Protein AF-A0AAD1QZC5-F1 (afdb_monomer)

Mean predicted aligned error: 18.69 Å

Solvent-accessible surface area (backbone atoms only — not comparable to full-atom values): 14040 Å² total; per-residue (Å²): 132,62,66,66,61,52,52,52,52,51,53,51,53,50,48,55,52,47,52,53,51,50,52,52,49,52,50,51,50,52,53,51,52,52,54,51,50,51,53,52,54,50,50,52,49,52,54,53,49,50,52,52,50,54,51,51,53,49,51,49,52,52,49,52,50,51,51,54,51,52,56,49,49,52,51,50,52,48,50,55,50,49,53,58,54,43,73,68,49,84,49,68,68,58,29,55,50,47,52,55,52,49,51,52,49,49,53,57,52,57,71,69,63,74,80,80,62,72,74,78,78,53,72,88,62,82,79,72,77,81,64,61,66,59,55,52,50,55,56,56,68,72,50,84,60,72,67,63,62,50,52,64,56,59,67,74,68,74,76,81,91,75,87,74,77,94,68,91,79,77,94,74,85,84,76,84,84,75,86,88,78,87,80,84,87,84,79,88,80,90,81,89,83,88,84,88,84,83,87,85,89,81,88,77,98,78,77,93,80,78,87,78,80,88,84,83,131

Sequence (217 aa):
KCKFENDLIEINLVNDNFQGSKEDKIHEIRNGFLKLHEILTLQEKDILNSIQSIESKKDFQRTQFLSSSKQRLLTLEGIVQYSKEALQEENPIIFLQSVNDLVKEIDNEV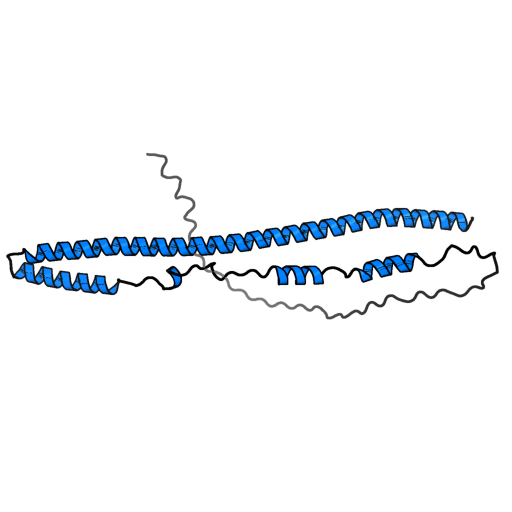ARLYQPVSSLKYDPIKNLQINFEQIASGLRALFPQPNVLMKLKDDLKRQPYIAEDEEKVEKTSFIPLLASKSSINLTSNDNNINNKNEFVKTADENDQMRERAHLQC

Radius of gyration: 42.35 Å; Cα contacts (8 Å, |Δi|>4): 21; chains: 1; bounding box: 75×58×127 Å

Nearest PDB structures (foldseek):
  4ilo-assembly1_A  TM=6.020E-01  e=3.739E+00  Chlamydia trachomatis L2/434/Bu

Foldseek 3Di:
DDPVVVVVVVVVVVVVVVVVVVVVVVVVVVVVVVVVVVVVVVVVVVVVVVLVVVVVVLVVLVVVVVVVVVVLVVLVVVLVVLVVVLVVDPDPVSSVVSVVVSVVSVVVSVVPDDDRDPVSVDDPCPPDDDDVVVVVVVVVVPDDDVVVVVVVVVVVPDDDDDPDDDDDDDDDDDDDDDDDDDDDDDDDDDDDDDDDDDDDDDDDPPDPPPPPPPPDD

pLDDT: mean 72.74, std 23.08, range [28.23, 95.44]

Organism: Pelobates cultripes (NCBI:txid61616)

Structure (mmCIF, N/CA/C/O backbone):
data_AF-A0AAD1QZC5-F1
#
_entry.id   AF-A0AAD1QZC5-F1
#
loop_
_atom_site.group_PDB
_atom_site.id
_atom_site.type_symbol
_atom_site.label_atom_id
_atom_site.label_alt_id
_atom_site.label_comp_id
_atom_site.label_asym_id
_atom_site.label_entity_id
_atom_site.label_seq_id
_atom_site.pdbx_PDB_ins_code
_atom_site.Cartn_x
_atom_site.Cartn_y
_atom_site.Cartn_z
_atom_site.occupancy
_atom_site.B_iso_or_equiv
_atom_site.auth_seq_id
_atom_site.auth_comp_id
_atom_site.auth_asym_id
_atom_site.auth_atom_id
_atom_site.pdbx_PDB_model_num
ATOM 1 N N . LYS A 1 1 ? 37.096 15.318 -69.391 1.00 53.22 1 LYS A N 1
ATOM 2 C CA . LYS A 1 1 ? 37.033 15.264 -67.910 1.00 53.22 1 LYS A CA 1
ATOM 3 C C . LYS A 1 1 ? 36.943 13.791 -67.541 1.00 53.22 1 LYS A C 1
ATOM 5 O O . LYS A 1 1 ? 36.064 13.135 -68.088 1.00 53.22 1 LYS A O 1
ATOM 10 N N . CYS A 1 2 ? 37.908 13.260 -66.789 1.00 65.00 2 CYS A N 1
ATOM 11 C CA . CYS A 1 2 ? 38.054 11.818 -66.576 1.00 65.00 2 CYS A CA 1
ATOM 12 C C . CYS A 1 2 ? 36.882 11.268 -65.757 1.00 65.00 2 CYS A C 1
ATOM 14 O O . CYS A 1 2 ? 36.628 11.746 -64.657 1.00 65.00 2 CYS A O 1
ATOM 16 N N . LYS A 1 3 ? 36.194 10.248 -66.282 1.00 76.69 3 LYS A N 1
ATOM 17 C CA . LYS A 1 3 ? 35.133 9.504 -65.581 1.00 76.69 3 LYS A CA 1
ATOM 18 C C . LYS A 1 3 ? 35.611 9.022 -64.201 1.00 76.69 3 LYS A C 1
ATOM 20 O O . LYS A 1 3 ? 34.931 9.239 -63.214 1.00 76.69 3 LYS A O 1
ATOM 25 N N . PHE A 1 4 ? 36.864 8.572 -64.133 1.00 79.50 4 PHE A N 1
ATOM 26 C CA . PHE A 1 4 ? 37.551 8.185 -62.901 1.00 79.50 4 PHE A CA 1
ATOM 27 C C . PHE A 1 4 ? 37.640 9.293 -61.835 1.00 79.50 4 PHE A C 1
ATOM 29 O O . PHE A 1 4 ? 37.458 9.024 -60.653 1.00 79.50 4 PHE A O 1
ATOM 36 N N . GLU A 1 5 ? 37.912 10.543 -62.227 1.00 80.94 5 GLU A N 1
ATOM 37 C CA . GLU A 1 5 ? 37.976 11.659 -61.270 1.00 80.94 5 GLU A CA 1
ATOM 38 C C . GLU A 1 5 ? 36.590 11.976 -60.700 1.00 80.94 5 GLU A C 1
ATOM 40 O O . GLU A 1 5 ? 36.469 12.280 -59.517 1.00 80.94 5 GLU A O 1
ATOM 45 N N . ASN A 1 6 ? 35.543 11.868 -61.524 1.00 84.38 6 ASN A N 1
ATOM 46 C CA . ASN A 1 6 ? 34.166 12.033 -61.067 1.00 84.38 6 ASN A CA 1
ATOM 47 C C . ASN A 1 6 ? 33.747 10.890 -60.128 1.00 84.38 6 ASN A C 1
ATOM 49 O O . ASN A 1 6 ? 33.206 11.175 -59.064 1.00 84.38 6 ASN A O 1
ATOM 53 N N . ASP A 1 7 ? 34.058 9.637 -60.475 1.00 84.75 7 ASP A N 1
ATOM 54 C CA . ASP A 1 7 ? 33.750 8.461 -59.649 1.00 84.75 7 ASP A CA 1
ATOM 55 C C . ASP A 1 7 ? 34.467 8.541 -58.285 1.00 84.75 7 ASP A C 1
ATOM 57 O O . ASP A 1 7 ? 33.894 8.226 -57.243 1.00 84.75 7 ASP A O 1
ATOM 61 N N . LEU A 1 8 ? 35.710 9.039 -58.259 1.00 86.75 8 LEU A N 1
ATOM 62 C CA . LEU A 1 8 ? 36.470 9.247 -57.025 1.00 86.75 8 LEU A CA 1
ATOM 63 C C . LEU A 1 8 ? 35.852 10.336 -56.133 1.00 86.75 8 LEU A C 1
ATOM 65 O O . LEU A 1 8 ? 35.815 10.192 -54.910 1.00 86.75 8 LEU A O 1
ATOM 69 N N . ILE A 1 9 ? 35.368 11.430 -56.726 1.00 86.62 9 ILE A N 1
ATOM 70 C CA . ILE A 1 9 ? 34.664 12.491 -55.992 1.00 86.62 9 ILE A CA 1
ATOM 71 C C . ILE A 1 9 ? 33.333 11.961 -55.438 1.00 86.62 9 ILE A C 1
ATOM 73 O O . ILE A 1 9 ? 33.007 12.231 -54.283 1.00 86.62 9 ILE A O 1
ATOM 77 N N . GLU A 1 10 ? 32.593 11.178 -56.224 1.00 85.00 10 GLU A N 1
ATOM 78 C CA . GLU A 1 10 ? 31.319 10.582 -55.815 1.00 85.00 10 GLU A CA 1
ATOM 79 C C . GLU A 1 10 ? 31.496 9.593 -54.653 1.00 85.00 10 GLU A C 1
ATOM 81 O O . GLU A 1 10 ? 30.786 9.690 -53.653 1.00 85.00 10 GLU A O 1
ATOM 86 N N . ILE A 1 11 ? 32.497 8.709 -54.716 1.00 85.25 11 ILE A N 1
ATOM 87 C CA . ILE A 1 11 ? 32.796 7.753 -53.638 1.00 85.25 11 ILE A CA 1
ATOM 88 C C . ILE A 1 11 ? 33.216 8.470 -52.349 1.00 85.25 11 ILE A C 1
ATOM 90 O O . ILE A 1 11 ? 32.783 8.075 -51.265 1.00 85.25 11 ILE A O 1
ATOM 94 N N . ASN A 1 12 ? 34.025 9.530 -52.438 1.00 81.94 12 ASN A N 1
ATOM 95 C CA . ASN A 1 12 ? 34.419 10.304 -51.256 1.00 81.94 12 ASN A CA 1
ATOM 96 C C . ASN A 1 12 ? 33.218 11.011 -50.614 1.00 81.94 12 ASN A C 1
ATOM 98 O O . ASN A 1 12 ? 33.041 10.927 -49.402 1.00 81.94 12 ASN A O 1
ATOM 102 N N . LEU A 1 13 ? 32.338 11.614 -51.420 1.00 83.12 13 LEU A N 1
ATOM 103 C CA . LEU A 1 13 ? 31.108 12.233 -50.923 1.00 83.12 13 LEU A CA 1
ATOM 104 C C . LEU A 1 13 ? 30.180 11.203 -50.255 1.00 83.12 13 LEU A C 1
ATOM 106 O O . LEU A 1 13 ? 29.583 11.481 -49.215 1.00 83.12 13 LEU A O 1
ATOM 110 N N . VAL A 1 14 ? 30.056 10.005 -50.832 1.00 81.88 14 VAL A N 1
ATOM 111 C CA . VAL A 1 14 ? 29.281 8.903 -50.240 1.00 81.88 14 VAL A CA 1
ATOM 112 C C . VAL A 1 14 ? 29.903 8.434 -48.924 1.00 81.88 14 VAL A C 1
ATOM 114 O O . VAL A 1 14 ? 29.162 8.197 -47.974 1.00 81.88 14 VAL A O 1
ATOM 117 N N . ASN A 1 15 ? 31.231 8.343 -48.829 1.00 83.44 15 ASN A N 1
ATOM 118 C CA . ASN A 1 15 ? 31.928 7.972 -47.595 1.00 83.44 15 ASN A CA 1
ATOM 119 C C . ASN A 1 15 ? 31.718 8.990 -46.472 1.00 83.44 15 ASN A C 1
ATOM 121 O O . ASN A 1 15 ? 31.403 8.594 -45.349 1.00 83.44 15 ASN A O 1
ATOM 125 N N . ASP A 1 16 ? 31.846 10.281 -46.771 1.00 80.25 16 ASP A N 1
ATOM 126 C CA . ASP A 1 16 ? 31.646 11.343 -45.783 1.00 80.25 16 ASP A CA 1
ATOM 127 C C . ASP A 1 16 ? 30.193 11.350 -45.281 1.00 80.25 16 ASP A C 1
ATOM 129 O O . ASP A 1 16 ? 29.936 11.367 -44.073 1.00 80.25 16 ASP A O 1
ATOM 133 N N . ASN A 1 17 ? 29.227 11.219 -46.197 1.00 78.12 17 ASN A N 1
ATOM 134 C CA . ASN A 1 17 ? 27.810 11.095 -45.851 1.00 78.12 17 ASN A CA 1
ATOM 135 C C . ASN A 1 17 ? 27.503 9.809 -45.067 1.00 78.12 17 ASN A C 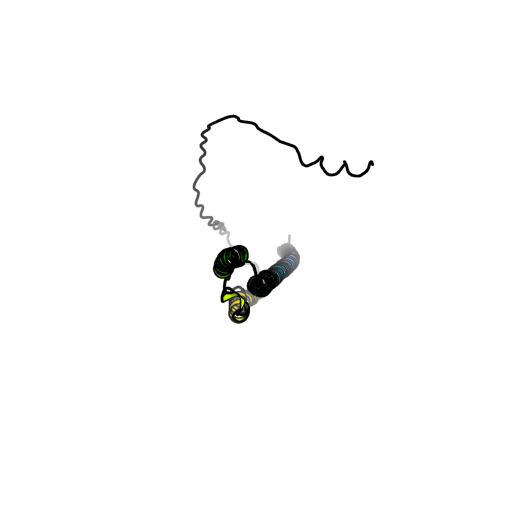1
ATOM 137 O O . ASN A 1 17 ? 26.683 9.823 -44.149 1.00 78.12 17 ASN A O 1
ATOM 141 N N . PHE A 1 18 ? 28.148 8.690 -45.404 1.00 80.62 18 PHE A N 1
ATOM 142 C CA . PHE A 1 18 ? 27.995 7.423 -44.693 1.00 80.62 18 PHE A CA 1
ATOM 143 C C . PHE A 1 18 ? 28.534 7.514 -43.265 1.00 80.62 18 PHE A C 1
ATOM 145 O O . PHE A 1 18 ? 27.890 7.025 -42.336 1.00 80.62 18 PHE A O 1
ATOM 152 N N . GLN A 1 19 ? 29.683 8.163 -43.072 1.00 78.44 19 GLN A N 1
ATOM 153 C CA . GLN A 1 19 ? 30.274 8.357 -41.754 1.00 78.44 19 GLN A CA 1
ATOM 154 C C . GLN A 1 19 ? 29.384 9.243 -40.868 1.00 78.44 19 GLN A C 1
ATOM 156 O O . GLN A 1 19 ? 29.082 8.844 -39.742 1.00 78.44 19 GLN A O 1
ATOM 161 N N . GLY A 1 20 ? 28.875 10.363 -41.397 1.00 78.31 20 GLY A N 1
ATOM 162 C CA . GLY A 1 20 ? 27.903 11.205 -40.688 1.00 78.31 20 GLY A CA 1
ATOM 163 C C . GLY A 1 20 ? 26.602 10.458 -40.368 1.00 78.31 20 GLY A C 1
ATOM 164 O O . GLY A 1 20 ? 26.163 10.414 -39.222 1.00 78.31 20 GLY A O 1
ATOM 165 N N . SER A 1 21 ? 26.035 9.748 -41.349 1.00 82.06 21 SER A N 1
ATOM 166 C CA . SER A 1 21 ? 24.810 8.959 -41.160 1.00 82.06 21 SER A CA 1
ATOM 167 C C . SER A 1 21 ? 24.976 7.829 -40.135 1.00 82.06 21 SER A C 1
ATOM 169 O O . SER A 1 21 ? 24.060 7.537 -39.364 1.00 82.06 21 SER A O 1
ATOM 171 N N . LYS A 1 22 ? 26.150 7.191 -40.083 1.00 86.25 22 LYS A N 1
ATOM 172 C CA . LYS A 1 22 ? 26.480 6.171 -39.083 1.00 86.25 22 LYS A CA 1
ATOM 173 C C . LYS A 1 22 ? 26.502 6.761 -37.677 1.00 86.25 22 LYS A C 1
ATOM 175 O O . LYS A 1 22 ? 25.961 6.145 -36.758 1.00 86.25 22 LYS A O 1
ATOM 180 N N . GLU A 1 23 ? 27.138 7.913 -37.501 1.00 84.44 23 GLU A N 1
ATOM 181 C CA . GLU A 1 23 ? 27.198 8.608 -36.213 1.00 84.44 23 GLU A CA 1
ATOM 182 C C . GLU A 1 23 ? 25.796 9.024 -35.752 1.00 84.44 23 GLU A C 1
ATOM 184 O O . GLU A 1 23 ? 25.418 8.716 -34.618 1.00 84.44 23 GLU A O 1
ATOM 189 N N . ASP A 1 24 ? 24.977 9.566 -36.656 1.00 87.56 24 ASP A N 1
ATOM 190 C CA . ASP A 1 24 ? 23.574 9.899 -36.393 1.00 87.56 24 ASP A CA 1
ATOM 191 C C . ASP A 1 24 ? 22.759 8.670 -35.970 1.00 87.56 24 ASP A C 1
ATOM 193 O O . ASP A 1 24 ? 22.024 8.714 -34.981 1.00 87.56 24 ASP A O 1
ATOM 197 N N . LYS A 1 25 ? 22.921 7.533 -36.659 1.00 85.88 25 LYS A N 1
ATOM 198 C CA . LYS A 1 25 ? 22.224 6.283 -36.315 1.00 85.88 25 LYS A CA 1
ATOM 199 C C . LYS A 1 25 ? 22.674 5.712 -34.975 1.00 85.88 25 LYS A C 1
ATOM 201 O O . LYS A 1 25 ? 21.843 5.221 -34.211 1.00 85.88 25 LYS A O 1
ATOM 206 N N . ILE A 1 26 ? 23.965 5.791 -34.649 1.00 87.19 26 ILE A N 1
ATOM 207 C CA . ILE A 1 26 ? 24.477 5.390 -33.330 1.00 87.19 26 ILE A CA 1
ATOM 208 C C . ILE A 1 26 ? 23.883 6.286 -32.238 1.00 87.19 26 ILE A C 1
ATOM 210 O O . ILE A 1 26 ? 23.470 5.778 -31.192 1.00 87.19 26 ILE A O 1
ATOM 214 N N . HIS A 1 27 ? 23.812 7.598 -32.470 1.00 91.50 27 HIS A N 1
ATOM 215 C CA . HIS A 1 27 ? 23.187 8.535 -31.542 1.00 91.50 27 HIS A CA 1
ATOM 216 C C . HIS A 1 27 ? 21.686 8.277 -31.376 1.00 91.50 27 HIS A C 1
ATOM 218 O O . HIS A 1 27 ? 21.207 8.236 -30.244 1.00 91.50 27 HIS A O 1
ATOM 224 N N . GLU A 1 28 ? 20.956 8.025 -32.462 1.00 90.38 28 GLU A N 1
ATOM 225 C CA . GLU A 1 28 ? 19.532 7.676 -32.442 1.00 90.38 28 GLU A CA 1
ATOM 226 C C . GLU A 1 28 ? 19.275 6.410 -31.610 1.00 90.38 28 GLU A C 1
ATOM 228 O O . GLU A 1 28 ? 18.426 6.417 -30.717 1.00 90.38 28 GLU A O 1
ATOM 233 N N . ILE A 1 29 ? 20.062 5.351 -31.831 1.00 88.56 29 ILE A N 1
ATOM 234 C CA . ILE A 1 29 ? 19.953 4.092 -31.081 1.00 88.56 29 ILE A CA 1
ATOM 235 C C . ILE A 1 29 ? 20.248 4.319 -29.596 1.00 88.56 29 ILE A C 1
ATOM 237 O O . ILE A 1 29 ? 19.464 3.902 -28.743 1.00 88.56 29 ILE A O 1
ATOM 241 N N . ARG A 1 30 ? 21.352 5.005 -29.265 1.00 92.06 30 ARG A N 1
ATOM 242 C CA . ARG A 1 30 ? 21.713 5.313 -27.870 1.00 92.06 30 ARG A CA 1
ATOM 243 C C . ARG A 1 30 ? 20.614 6.112 -27.171 1.00 92.06 30 ARG A C 1
ATOM 245 O O . ARG A 1 30 ? 20.221 5.756 -26.064 1.00 92.06 30 ARG A O 1
ATOM 252 N N . ASN A 1 31 ? 20.078 7.134 -27.833 1.00 93.12 31 ASN A N 1
ATOM 253 C CA . ASN A 1 31 ? 18.986 7.946 -27.302 1.00 93.12 31 ASN A CA 1
ATOM 254 C C . ASN A 1 31 ? 17.696 7.132 -27.121 1.00 93.12 31 ASN A C 1
ATOM 256 O O . ASN A 1 31 ? 16.990 7.320 -26.132 1.00 93.12 31 ASN A O 1
ATOM 260 N N . GLY A 1 32 ? 17.400 6.203 -28.033 1.00 91.00 32 GLY A N 1
ATOM 261 C CA . GLY A 1 32 ? 16.281 5.270 -27.896 1.00 91.00 32 GLY A CA 1
ATOM 262 C C . GLY A 1 32 ? 16.399 4.394 -26.646 1.00 91.00 32 GLY A C 1
ATOM 263 O O . GLY A 1 32 ? 15.449 4.301 -25.869 1.00 91.00 32 GLY A O 1
ATOM 264 N N . PHE A 1 33 ? 17.579 3.815 -26.399 1.00 91.56 33 PHE A N 1
ATOM 265 C CA . PHE A 1 33 ? 17.835 3.020 -25.191 1.00 91.56 33 PHE A CA 1
ATOM 266 C C . PHE A 1 33 ? 17.778 3.848 -23.904 1.00 91.56 33 PHE A C 1
ATOM 268 O O . PHE A 1 33 ? 17.264 3.356 -22.901 1.00 91.56 33 PHE A O 1
ATOM 275 N N . LEU A 1 34 ? 18.249 5.098 -23.924 1.00 94.06 34 LEU A N 1
ATOM 276 C CA . LEU A 1 34 ? 18.141 5.999 -22.771 1.00 94.06 34 LEU A CA 1
ATOM 277 C C . LEU A 1 34 ? 16.677 6.271 -22.399 1.00 94.06 34 LEU A C 1
ATOM 279 O O . LEU A 1 34 ? 16.311 6.123 -21.237 1.00 94.06 34 LEU A O 1
ATOM 283 N N . LYS A 1 35 ? 15.823 6.581 -23.382 1.00 93.81 35 LYS A N 1
ATOM 284 C CA . LYS A 1 35 ? 14.379 6.772 -23.152 1.00 93.81 35 LYS A CA 1
ATOM 285 C C . LYS A 1 35 ? 13.703 5.503 -22.639 1.00 93.81 35 LYS A C 1
ATOM 287 O O . LYS A 1 35 ? 12.864 5.563 -21.749 1.00 93.81 35 LYS A O 1
ATOM 292 N N . LEU A 1 36 ? 14.067 4.344 -23.188 1.00 92.19 36 LEU A N 1
ATOM 293 C CA . LEU A 1 36 ? 13.538 3.065 -22.718 1.00 92.19 36 LEU A CA 1
ATOM 294 C C . LEU A 1 36 ? 13.925 2.802 -21.257 1.00 92.19 36 LEU A C 1
ATOM 296 O O . LEU A 1 36 ? 13.091 2.359 -20.472 1.00 92.19 36 LEU A O 1
ATOM 300 N N . HIS A 1 37 ? 15.173 3.093 -20.889 1.00 93.44 37 HIS A N 1
ATOM 301 C CA . HIS A 1 37 ? 15.630 2.974 -19.511 1.00 93.44 37 HIS A CA 1
ATO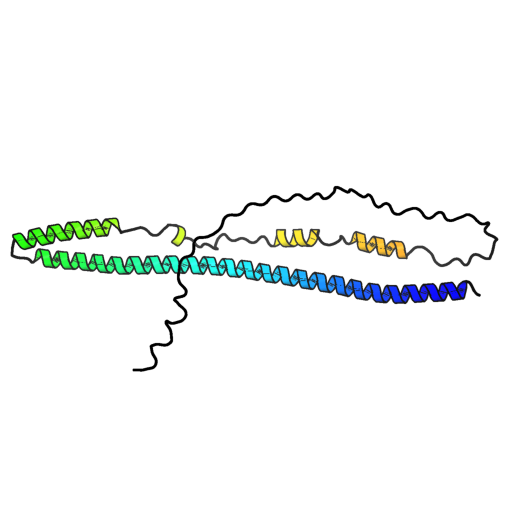M 302 C C . HIS A 1 37 ? 14.850 3.905 -18.575 1.00 93.44 37 HIS A C 1
ATOM 304 O O . HIS A 1 37 ? 14.394 3.462 -17.528 1.00 93.44 37 HIS A O 1
ATOM 310 N N . GLU A 1 38 ? 14.617 5.155 -18.980 1.00 94.88 38 GLU A N 1
ATOM 311 C CA . GLU A 1 38 ? 13.798 6.105 -18.221 1.00 94.88 38 GLU A CA 1
ATOM 312 C C . GLU A 1 38 ? 12.373 5.582 -17.984 1.00 94.88 38 GLU A C 1
ATOM 314 O O . GLU A 1 38 ? 11.890 5.610 -16.854 1.00 94.88 38 GLU A O 1
ATOM 319 N N . ILE A 1 39 ? 11.723 5.028 -19.013 1.00 93.12 39 ILE A N 1
ATOM 320 C CA . ILE A 1 39 ? 10.382 4.434 -18.891 1.00 93.12 39 ILE A CA 1
ATOM 321 C C . ILE A 1 39 ? 10.373 3.269 -17.894 1.00 93.12 39 ILE A C 1
ATOM 323 O O . ILE A 1 39 ? 9.454 3.166 -17.080 1.00 93.12 39 ILE A O 1
ATOM 327 N N . LEU A 1 40 ? 11.380 2.391 -17.941 1.00 92.56 40 LEU A N 1
ATOM 328 C CA . LEU A 1 40 ? 11.483 1.262 -17.012 1.00 92.56 40 LEU A CA 1
ATOM 329 C C . LEU A 1 40 ? 11.677 1.738 -15.568 1.00 92.56 40 LEU A C 1
ATOM 331 O O . LEU A 1 40 ? 10.996 1.243 -14.675 1.00 92.56 40 LEU A O 1
ATOM 335 N N . THR A 1 41 ? 12.538 2.733 -15.353 1.00 94.25 41 THR A N 1
ATOM 336 C CA . THR A 1 41 ? 12.769 3.338 -14.034 1.00 94.25 41 THR A CA 1
ATOM 337 C C . THR A 1 41 ? 11.516 4.036 -13.500 1.00 94.25 41 THR A C 1
ATOM 339 O O . THR A 1 41 ? 11.209 3.948 -12.312 1.00 94.25 41 THR A O 1
ATOM 342 N N . LEU A 1 42 ? 10.754 4.712 -14.365 1.00 94.81 42 LEU A N 1
ATOM 343 C CA . LEU A 1 42 ? 9.467 5.299 -13.989 1.00 94.81 42 LEU A CA 1
ATOM 344 C C . LEU A 1 42 ? 8.465 4.220 -13.576 1.00 94.81 42 LEU A C 1
ATOM 346 O O . LEU A 1 42 ? 7.821 4.368 -12.542 1.00 94.81 42 LEU A O 1
ATOM 350 N N . GLN A 1 43 ? 8.382 3.112 -14.316 1.00 92.69 43 GLN A N 1
ATOM 351 C CA . GLN A 1 43 ? 7.482 2.024 -13.935 1.00 92.69 43 GLN A CA 1
ATOM 352 C C . GLN A 1 43 ? 7.882 1.326 -12.641 1.00 92.69 43 GLN A C 1
ATOM 354 O O . GLN A 1 43 ? 7.020 1.003 -11.827 1.00 92.69 43 GLN A O 1
ATOM 359 N N . GLU A 1 44 ? 9.177 1.128 -12.408 1.00 92.25 44 GLU A N 1
ATOM 360 C CA . GLU A 1 44 ? 9.669 0.651 -11.116 1.00 92.25 44 GLU A CA 1
ATOM 361 C C . GLU A 1 44 ? 9.204 1.576 -9.984 1.00 92.25 44 GLU A C 1
ATOM 363 O O . GLU A 1 44 ? 8.622 1.119 -8.996 1.00 92.25 44 GLU A O 1
ATOM 368 N N . LYS A 1 45 ? 9.388 2.888 -10.158 1.00 95.31 45 LYS A N 1
ATOM 369 C CA . LYS A 1 45 ? 8.956 3.892 -9.185 1.00 95.31 45 LYS A CA 1
ATOM 370 C C . LYS A 1 45 ? 7.443 3.856 -8.948 1.00 95.31 45 LYS A C 1
ATOM 372 O O . LYS A 1 45 ? 7.017 3.929 -7.798 1.00 95.31 45 LYS A O 1
ATOM 377 N N . ASP A 1 46 ? 6.633 3.723 -9.991 1.00 92.94 46 ASP A N 1
ATOM 378 C CA . ASP A 1 46 ? 5.171 3.676 -9.876 1.00 92.94 46 ASP A CA 1
ATOM 379 C C . ASP A 1 46 ? 4.684 2.423 -9.139 1.00 92.94 46 ASP A C 1
ATOM 381 O O . ASP A 1 46 ? 3.784 2.503 -8.294 1.00 92.94 46 ASP A O 1
ATOM 385 N N . ILE A 1 47 ? 5.312 1.272 -9.395 1.00 91.19 47 ILE A N 1
ATOM 386 C CA . ILE A 1 47 ? 5.034 0.025 -8.676 1.00 91.19 47 ILE A CA 1
ATOM 387 C C . ILE A 1 47 ? 5.378 0.185 -7.191 1.00 91.19 47 ILE A C 1
ATOM 389 O O . ILE A 1 47 ? 4.541 -0.115 -6.337 1.00 91.19 47 ILE A O 1
ATOM 393 N N . LEU A 1 48 ? 6.565 0.707 -6.868 1.00 92.62 48 LEU A N 1
ATOM 394 C CA . LEU A 1 48 ? 6.988 0.943 -5.483 1.00 92.62 48 LEU A CA 1
ATOM 395 C C . LEU A 1 48 ? 6.067 1.936 -4.760 1.00 92.62 48 LEU A C 1
ATOM 397 O O . LEU A 1 48 ? 5.638 1.676 -3.636 1.00 92.62 48 LEU A O 1
ATOM 401 N N . ASN A 1 49 ? 5.691 3.034 -5.419 1.00 92.88 49 ASN A N 1
ATOM 402 C CA . ASN A 1 49 ? 4.753 4.013 -4.869 1.00 92.88 49 ASN A CA 1
ATOM 403 C C . ASN A 1 49 ? 3.374 3.398 -4.607 1.00 92.88 49 ASN A C 1
ATOM 405 O O . ASN A 1 49 ? 2.741 3.692 -3.592 1.00 92.88 49 ASN A O 1
ATOM 409 N N . SER A 1 50 ? 2.900 2.537 -5.508 1.00 90.25 50 SER A N 1
ATOM 410 C CA . SER A 1 50 ? 1.619 1.845 -5.351 1.00 90.25 50 SER A CA 1
ATOM 411 C C . SER A 1 50 ? 1.643 0.905 -4.146 1.00 90.25 50 SER A C 1
ATOM 413 O O . SER A 1 50 ? 0.706 0.912 -3.348 1.00 90.25 50 SER A O 1
ATOM 415 N N . ILE A 1 51 ? 2.735 0.154 -3.969 1.00 90.50 51 ILE A N 1
ATOM 416 C CA . ILE A 1 51 ? 2.964 -0.698 -2.794 1.00 90.50 51 ILE A CA 1
ATOM 417 C C . ILE A 1 51 ? 2.919 0.148 -1.516 1.00 90.50 51 ILE A C 1
ATOM 419 O O . ILE A 1 51 ? 2.110 -0.121 -0.628 1.00 90.50 51 ILE A O 1
ATOM 423 N N . GLN A 1 52 ? 3.699 1.229 -1.462 1.00 90.06 52 GLN A N 1
ATOM 424 C CA . GLN A 1 52 ? 3.753 2.115 -0.300 1.00 90.06 52 GLN A CA 1
ATOM 425 C C . GLN A 1 52 ? 2.391 2.761 0.011 1.00 90.06 52 GLN A C 1
ATOM 427 O O . GLN A 1 52 ? 2.006 2.899 1.176 1.00 90.06 52 GLN A O 1
ATOM 432 N N . SER A 1 53 ? 1.632 3.151 -1.015 1.00 91.94 53 SER A N 1
ATOM 433 C CA . SER A 1 53 ? 0.287 3.716 -0.858 1.00 91.94 53 SER A CA 1
ATOM 434 C C . SER A 1 53 ? -0.685 2.707 -0.242 1.00 91.94 53 SER A C 1
ATOM 436 O O . SER A 1 53 ? -1.451 3.049 0.665 1.00 91.94 53 SER A O 1
ATOM 438 N N . ILE A 1 54 ? -0.627 1.447 -0.686 1.00 89.94 54 ILE A N 1
ATOM 439 C CA . ILE A 1 54 ? -1.445 0.356 -0.147 1.00 89.94 54 ILE A CA 1
ATOM 440 C C . ILE A 1 54 ? -1.108 0.100 1.327 1.00 89.94 54 ILE A C 1
ATOM 442 O O . ILE A 1 54 ? -2.029 -0.013 2.143 1.00 89.94 54 ILE A O 1
ATOM 446 N N . GLU A 1 55 ? 0.177 0.054 1.687 1.00 88.69 55 GLU A N 1
ATOM 447 C CA . GLU A 1 55 ? 0.620 -0.095 3.082 1.00 88.69 55 GLU A CA 1
ATOM 448 C C . GLU A 1 55 ? 0.131 1.066 3.944 1.00 88.69 55 GLU A C 1
ATOM 450 O O . GLU A 1 55 ? -0.543 0.850 4.951 1.00 88.69 55 GLU A O 1
ATOM 455 N N . SER A 1 56 ? 0.361 2.298 3.488 1.00 90.50 56 SER A N 1
ATOM 456 C CA . SER A 1 56 ? -0.029 3.516 4.205 1.00 90.50 56 SER A CA 1
ATOM 457 C C . SER A 1 56 ? -1.536 3.567 4.457 1.00 90.50 56 SER A C 1
ATOM 459 O O . SER A 1 56 ? -1.990 3.874 5.561 1.00 90.50 56 SER A O 1
ATOM 461 N N . LYS A 1 57 ? -2.343 3.210 3.450 1.00 90.56 57 LYS A N 1
ATOM 462 C CA . LYS A 1 57 ? -3.802 3.141 3.581 1.00 90.56 57 LYS A CA 1
ATOM 463 C C . LYS A 1 57 ? -4.224 2.078 4.593 1.00 90.56 57 LYS A C 1
ATOM 465 O O . LYS A 1 57 ? -5.148 2.310 5.376 1.00 90.56 57 LYS A O 1
ATOM 470 N N . LYS A 1 58 ? -3.561 0.921 4.595 1.00 89.31 58 LYS A N 1
ATOM 471 C CA . LYS A 1 58 ? -3.845 -0.148 5.553 1.00 89.31 58 LYS A CA 1
ATOM 472 C C . LYS A 1 58 ? -3.485 0.269 6.977 1.00 89.31 58 LYS A C 1
ATOM 474 O O . LYS A 1 58 ? -4.268 0.034 7.895 1.00 89.31 58 LYS A O 1
ATOM 479 N N . ASP A 1 59 ? -2.337 0.904 7.165 1.00 88.94 59 ASP A N 1
ATOM 480 C CA . ASP A 1 59 ? -1.875 1.387 8.468 1.00 88.94 59 ASP A CA 1
ATOM 481 C C . ASP A 1 59 ? -2.779 2.464 9.035 1.00 88.94 59 ASP A C 1
ATOM 483 O O . ASP A 1 59 ? -3.139 2.414 10.215 1.00 88.94 59 ASP A O 1
ATOM 487 N N . PHE A 1 60 ? -3.238 3.374 8.180 1.00 91.38 60 PHE A N 1
ATOM 488 C CA . PHE A 1 60 ? -4.249 4.350 8.542 1.00 91.38 60 PHE A CA 1
ATOM 489 C C . PHE A 1 60 ? -5.533 3.671 9.041 1.00 91.38 60 PHE A C 1
ATOM 491 O O . PHE A 1 60 ? -6.004 3.972 10.137 1.00 91.38 60 PHE A O 1
ATOM 498 N N . GLN A 1 61 ? -6.062 2.694 8.296 1.00 89.50 61 GLN A N 1
ATOM 499 C CA . GLN A 1 61 ? -7.264 1.952 8.697 1.00 89.50 61 GLN A CA 1
ATOM 500 C C . GLN A 1 61 ? -7.069 1.175 10.006 1.00 89.50 61 GLN A C 1
ATOM 502 O O . GLN A 1 61 ? -7.961 1.170 10.856 1.00 89.50 61 GLN A O 1
ATOM 507 N N . ARG A 1 62 ? -5.905 0.540 10.205 1.00 89.38 62 ARG A N 1
ATOM 508 C CA . ARG A 1 62 ? -5.564 -0.146 11.464 1.00 89.38 62 ARG A CA 1
ATOM 509 C C . ARG A 1 62 ? -5.539 0.828 12.636 1.00 89.38 62 ARG A C 1
ATOM 511 O O . ARG A 1 62 ? -6.132 0.548 13.674 1.00 89.38 62 ARG A O 1
ATOM 518 N N . THR A 1 63 ? -4.892 1.972 12.453 1.00 91.38 63 THR A N 1
ATOM 519 C CA . THR A 1 63 ? -4.774 3.009 13.482 1.00 91.38 63 THR A CA 1
ATOM 520 C C . THR A 1 63 ? -6.138 3.582 13.840 1.00 91.38 63 THR A C 1
ATOM 522 O O . THR A 1 63 ? -6.460 3.687 15.019 1.00 91.38 63 THR A O 1
ATOM 525 N N . GLN A 1 64 ? -6.968 3.879 12.839 1.00 90.75 64 GLN A N 1
ATOM 526 C CA . GLN A 1 64 ? -8.329 4.372 13.036 1.00 90.75 64 GLN A CA 1
ATOM 527 C C . GLN A 1 64 ? -9.206 3.359 13.784 1.00 90.75 64 GLN A C 1
ATOM 529 O O . GLN A 1 64 ? -9.958 3.729 14.686 1.00 90.75 64 GLN A O 1
ATOM 534 N N . PHE A 1 65 ? -9.105 2.072 13.441 1.00 90.06 65 PHE A N 1
ATOM 535 C CA . PHE A 1 65 ? -9.838 1.027 14.150 1.00 90.06 65 PHE A CA 1
ATOM 536 C C . PHE A 1 65 ? -9.379 0.906 15.609 1.00 90.06 65 PHE A C 1
ATOM 538 O O . PHE A 1 65 ? -10.213 0.848 16.513 1.00 90.06 65 PHE A O 1
ATOM 545 N N . LEU A 1 66 ? -8.065 0.900 15.855 1.00 90.81 66 LEU A N 1
ATOM 546 C CA . LEU A 1 66 ? -7.503 0.808 17.204 1.00 90.81 66 LEU A CA 1
ATOM 547 C C . LEU A 1 66 ? -7.863 2.022 18.062 1.00 90.81 66 LEU A C 1
ATOM 549 O O . LEU A 1 66 ? -8.241 1.847 19.218 1.00 90.81 66 LEU A O 1
ATOM 553 N N . SER A 1 67 ? -7.786 3.237 17.515 1.00 91.56 67 SER A N 1
ATOM 554 C CA . SER A 1 67 ? -8.154 4.456 18.240 1.00 91.56 67 SER A CA 1
ATOM 555 C C . SER A 1 67 ? -9.638 4.462 18.608 1.00 91.56 67 SER A C 1
ATOM 557 O O . SER A 1 67 ? -9.973 4.673 19.774 1.00 91.56 67 SER A O 1
ATOM 559 N N . SER A 1 68 ? -10.512 4.132 17.653 1.00 89.62 68 SER A N 1
ATOM 560 C CA . SER A 1 68 ? -11.959 4.029 17.885 1.00 89.62 68 SER A CA 1
ATOM 561 C C . SER A 1 68 ? -12.278 2.957 18.931 1.00 89.62 68 SER A C 1
ATOM 563 O O . SER A 1 68 ? -13.048 3.195 19.858 1.00 89.62 68 SER A O 1
ATOM 565 N N . SER A 1 69 ? -11.641 1.787 18.823 1.00 89.12 69 SER A N 1
ATOM 566 C CA . SER A 1 69 ? -11.831 0.677 19.764 1.00 89.12 69 SER A CA 1
ATOM 567 C C . SER A 1 69 ? -11.347 1.033 21.167 1.00 89.12 69 SER A C 1
ATOM 569 O O . SER A 1 69 ? -12.001 0.692 22.147 1.00 89.12 69 SER A O 1
ATOM 571 N N . LYS A 1 70 ? -10.228 1.755 21.279 1.00 91.50 70 LYS A N 1
ATOM 572 C CA . LYS A 1 70 ? -9.700 2.224 22.563 1.00 91.50 70 LYS A CA 1
ATOM 573 C C . LYS A 1 70 ? -10.643 3.225 23.222 1.00 91.50 70 LYS A C 1
ATOM 575 O O . LYS A 1 70 ? -10.932 3.086 24.404 1.00 91.50 70 LYS A O 1
ATOM 580 N N . GLN A 1 71 ? -11.138 4.209 22.471 1.00 91.06 71 GLN A N 1
ATOM 581 C CA . GLN A 1 71 ? -12.117 5.166 22.991 1.00 91.06 71 GLN A CA 1
ATOM 582 C C . GLN A 1 71 ? -13.374 4.444 23.478 1.00 91.06 71 GLN A C 1
ATOM 584 O O . GLN A 1 71 ? -13.885 4.739 24.553 1.00 91.06 71 GLN A O 1
ATOM 589 N N . ARG A 1 72 ? -13.829 3.449 22.717 1.00 89.94 72 ARG A N 1
ATOM 590 C CA . ARG A 1 72 ? -14.990 2.649 23.080 1.00 89.94 72 ARG A CA 1
ATOM 591 C C . ARG A 1 72 ? -14.777 1.804 24.330 1.00 89.94 72 ARG A C 1
ATOM 593 O O . ARG A 1 72 ? -15.682 1.705 25.151 1.00 89.94 72 ARG A O 1
ATOM 600 N N . LEU A 1 73 ? -13.593 1.219 24.486 1.00 91.44 73 LEU A N 1
ATOM 601 C CA . LEU A 1 73 ? -13.234 0.475 25.688 1.00 91.44 73 LEU A CA 1
ATOM 602 C C . LEU A 1 73 ? -13.327 1.365 26.935 1.00 91.44 73 LEU A C 1
ATOM 604 O O . LEU A 1 73 ? -13.919 0.946 27.921 1.00 91.44 73 LEU A O 1
ATOM 608 N N . LEU A 1 74 ? -12.841 2.608 26.854 1.00 92.94 74 LEU A N 1
ATOM 609 C CA . LEU A 1 74 ? -12.960 3.580 27.948 1.00 92.94 74 LEU A CA 1
ATOM 610 C C . LEU A 1 74 ? -14.424 3.905 28.278 1.00 92.94 74 LEU A C 1
ATOM 612 O O . LEU A 1 74 ? -14.780 4.014 29.448 1.00 92.94 74 LEU A O 1
ATOM 616 N N . THR A 1 75 ? -15.292 4.035 27.270 1.00 91.88 75 THR A N 1
ATOM 617 C CA . THR A 1 75 ? -16.731 4.241 27.503 1.00 91.88 75 THR A CA 1
ATOM 618 C C . THR A 1 75 ? -17.360 3.046 28.219 1.00 91.88 75 THR A C 1
ATOM 620 O O . THR A 1 75 ? -18.084 3.230 29.192 1.00 91.88 75 THR A O 1
ATOM 623 N N . LEU A 1 76 ? -17.038 1.819 27.798 1.00 92.38 76 LEU A N 1
ATOM 624 C CA . LEU A 1 76 ? -17.521 0.605 28.460 1.00 92.38 76 LEU A CA 1
ATOM 625 C C . LEU A 1 76 ? -17.012 0.493 29.904 1.00 92.38 76 LEU A C 1
ATOM 627 O O . LEU A 1 76 ? -17.774 0.112 30.788 1.00 92.38 76 LEU A O 1
ATOM 631 N N . GLU A 1 77 ? -15.756 0.859 30.167 1.00 94.38 77 GLU A N 1
ATOM 632 C CA . GLU A 1 77 ? -15.216 0.949 31.530 1.00 94.38 77 GLU A CA 1
ATOM 633 C C . GLU A 1 77 ? -15.989 1.970 32.379 1.00 94.38 77 GLU A C 1
ATOM 635 O O . GLU A 1 77 ? -16.317 1.683 33.531 1.00 94.38 77 GLU A O 1
ATOM 640 N N . GLY A 1 78 ? -16.345 3.120 31.797 1.00 94.44 78 GLY A N 1
ATOM 641 C CA . GLY A 1 78 ? -17.200 4.126 32.429 1.00 94.44 78 GLY A CA 1
ATOM 642 C C . GLY A 1 78 ? -18.585 3.586 32.787 1.00 94.44 78 GLY A C 1
ATOM 643 O O . GLY A 1 78 ? -19.034 3.766 33.914 1.00 94.44 78 GLY A O 1
ATOM 644 N N . ILE A 1 79 ? -19.225 2.843 31.883 1.00 94.00 79 ILE A N 1
ATOM 645 C CA . ILE A 1 79 ? -20.530 2.200 32.122 1.00 94.00 79 ILE A CA 1
ATOM 646 C C . ILE A 1 79 ? -20.433 1.153 33.231 1.00 94.00 79 ILE A C 1
ATOM 648 O O . ILE A 1 79 ? -21.304 1.083 34.096 1.00 94.00 79 ILE A O 1
ATOM 652 N N . VAL A 1 80 ? -19.363 0.352 33.253 1.00 94.50 80 VAL A N 1
ATOM 653 C CA . VAL A 1 80 ? -19.116 -0.615 34.334 1.00 94.50 80 VAL A CA 1
ATOM 654 C C . VAL A 1 80 ? -18.966 0.098 35.676 1.00 94.50 80 VAL A C 1
ATOM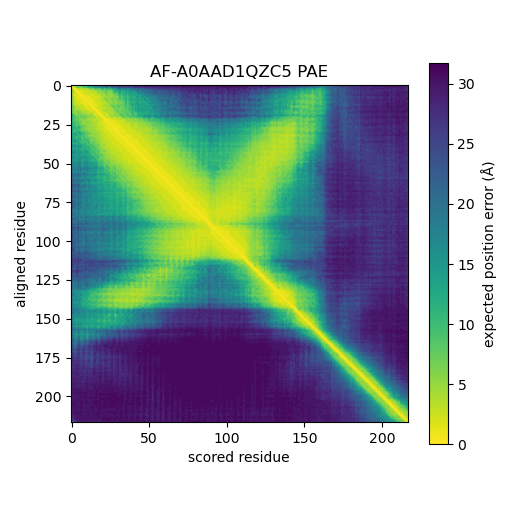 656 O O . VAL A 1 80 ? -19.495 -0.375 36.682 1.00 94.50 80 VAL A O 1
ATOM 659 N N . GLN A 1 81 ? -18.260 1.227 35.710 1.00 95.44 81 GLN A N 1
ATOM 660 C CA . GLN A 1 81 ? -18.104 2.016 36.926 1.00 95.44 81 GLN A CA 1
ATOM 661 C C . GLN A 1 81 ? -19.432 2.648 37.364 1.00 95.44 81 GLN A C 1
ATOM 663 O O . GLN A 1 81 ? -19.820 2.488 38.520 1.00 95.44 81 GLN A O 1
ATOM 668 N N . TYR A 1 82 ? -20.177 3.246 36.434 1.00 94.75 82 TYR A N 1
ATOM 669 C CA . TYR A 1 82 ? -21.505 3.797 36.693 1.00 94.75 82 TYR A CA 1
ATOM 670 C C . TYR A 1 82 ? -22.475 2.729 37.217 1.00 94.75 82 TYR A C 1
ATOM 672 O O . TYR A 1 82 ? -23.199 2.960 38.179 1.00 94.75 82 TYR A O 1
ATOM 680 N N . SER A 1 83 ? -22.415 1.511 36.670 1.00 93.56 83 SER A N 1
ATOM 681 C CA . SER A 1 83 ? -23.200 0.370 37.158 1.00 93.56 83 SER A CA 1
ATOM 682 C C . SER A 1 83 ? -22.909 0.057 38.628 1.00 93.56 83 SER A C 1
ATOM 684 O O . SER A 1 83 ? -23.825 -0.233 39.394 1.00 93.56 83 SER A O 1
ATOM 686 N N . LYS A 1 84 ? -21.633 0.099 39.037 1.00 94.75 84 LYS A N 1
ATOM 687 C CA . LYS A 1 84 ? -21.235 -0.164 40.430 1.00 94.75 84 LYS A CA 1
ATOM 688 C C . LYS A 1 84 ? -21.755 0.908 41.378 1.00 94.75 84 LYS A C 1
ATOM 690 O O . LYS A 1 84 ? -22.154 0.568 42.485 1.00 94.75 84 LYS A O 1
ATOM 695 N N . GLU A 1 85 ? -21.737 2.164 40.952 1.00 92.81 85 GLU A N 1
ATOM 696 C CA . GLU A 1 85 ? -22.233 3.296 41.738 1.00 92.81 85 GLU A CA 1
ATOM 697 C C . GLU A 1 85 ? -23.758 3.263 41.846 1.00 92.81 85 GLU A C 1
ATOM 699 O O . GLU A 1 85 ? -24.293 3.362 42.944 1.00 92.81 85 GLU A O 1
ATOM 704 N N . ALA A 1 86 ? -24.461 2.987 40.744 1.00 93.00 86 ALA A N 1
ATOM 705 C CA . ALA A 1 86 ? -25.911 2.826 40.748 1.00 93.00 86 ALA A CA 1
ATOM 706 C C . ALA A 1 86 ? -26.367 1.721 41.716 1.00 93.00 86 ALA A C 1
ATOM 708 O O . ALA A 1 86 ? -27.375 1.882 42.390 1.00 93.00 86 ALA A O 1
ATOM 709 N N . LEU A 1 87 ? -25.617 0.620 41.845 1.00 92.12 87 LEU A N 1
ATOM 710 C CA . LEU A 1 87 ? -25.915 -0.457 42.802 1.00 92.12 87 LEU A CA 1
ATOM 711 C C . LEU A 1 87 ? -25.743 -0.058 44.278 1.00 92.12 87 LEU A C 1
ATOM 713 O O . LEU A 1 87 ? -26.215 -0.786 45.149 1.00 92.12 87 LEU A O 1
ATOM 717 N N . GLN A 1 88 ? -25.058 1.050 44.567 1.00 94.19 88 GLN A N 1
ATOM 718 C CA . GLN A 1 88 ? -24.873 1.572 45.924 1.00 94.19 88 GLN A CA 1
ATOM 719 C C . GLN A 1 88 ? -25.962 2.579 46.324 1.00 94.19 88 GLN A C 1
ATOM 721 O O . GLN A 1 88 ? -25.990 3.001 47.478 1.00 94.19 88 GLN A O 1
ATOM 726 N N . GLU A 1 89 ? -26.861 2.957 45.409 1.00 93.00 89 GLU A N 1
ATOM 727 C CA . GLU A 1 89 ? -27.926 3.921 45.689 1.00 93.00 89 GLU A CA 1
ATOM 728 C C . GLU A 1 89 ? -28.988 3.357 46.639 1.00 93.00 89 GLU A C 1
ATOM 730 O O . GLU A 1 89 ? -29.664 2.369 46.350 1.00 93.00 89 GLU A O 1
ATOM 735 N N . GL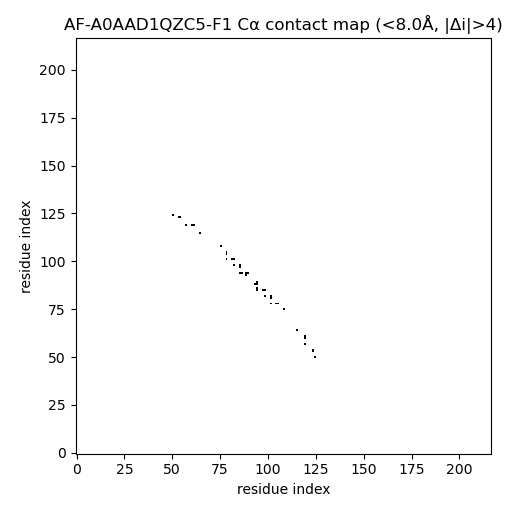U A 1 90 ? -29.180 4.036 47.770 1.00 93.25 90 GLU A N 1
ATOM 736 C CA . GLU A 1 90 ? -30.154 3.644 48.795 1.00 93.25 90 GLU A CA 1
ATOM 737 C C . GLU A 1 90 ? -31.584 4.070 48.437 1.00 93.25 90 GLU A C 1
ATOM 739 O O . GLU A 1 90 ? -32.555 3.491 48.929 1.00 93.25 90 GLU A O 1
ATOM 744 N N . ASN A 1 91 ? -31.738 5.088 47.581 1.00 95.19 91 ASN A N 1
ATOM 745 C CA . ASN A 1 91 ? -33.043 5.582 47.160 1.00 95.19 91 ASN A CA 1
ATOM 746 C C . ASN A 1 91 ? -33.609 4.709 46.022 1.00 95.19 91 ASN A C 1
ATOM 748 O O . ASN A 1 91 ? -33.091 4.762 44.904 1.00 95.19 91 ASN A O 1
ATOM 752 N N . PRO A 1 92 ? -34.729 3.988 46.233 1.00 92.38 92 PRO A N 1
ATOM 753 C CA . PRO A 1 92 ? -35.270 3.066 45.233 1.00 92.38 92 PRO A CA 1
ATOM 754 C C . PRO A 1 92 ? -35.683 3.739 43.919 1.00 92.38 92 PRO A C 1
ATOM 756 O O . PRO A 1 92 ? -35.620 3.119 42.860 1.00 92.38 92 PRO A O 1
ATOM 759 N N . ILE A 1 93 ? -36.121 5.001 43.969 1.00 94.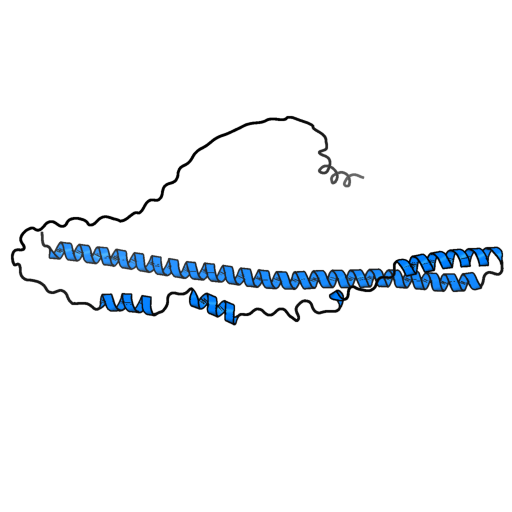31 93 ILE A N 1
ATOM 760 C CA . ILE A 1 93 ? -36.556 5.741 42.778 1.00 94.31 93 ILE A CA 1
ATOM 761 C C . ILE A 1 93 ? -35.340 6.101 41.923 1.00 94.31 93 ILE A C 1
ATOM 763 O O . ILE A 1 93 ? -35.355 5.872 40.715 1.00 94.31 93 ILE A O 1
ATOM 767 N N . ILE A 1 94 ? -34.284 6.615 42.559 1.00 92.62 94 ILE A N 1
ATOM 768 C CA . ILE A 1 94 ? -33.029 6.977 41.886 1.00 92.62 94 ILE A CA 1
ATOM 769 C C . ILE A 1 94 ? -32.352 5.717 41.346 1.00 92.62 94 ILE A C 1
ATOM 771 O O . ILE A 1 94 ? -31.923 5.704 40.198 1.00 92.62 94 ILE A O 1
ATOM 775 N N . PHE A 1 95 ? -32.346 4.628 42.118 1.00 94.81 95 PHE A N 1
ATOM 776 C CA . PHE A 1 95 ? -31.851 3.329 41.674 1.00 94.81 95 PHE A CA 1
ATOM 777 C C . PHE A 1 95 ? -32.528 2.867 40.375 1.00 94.81 95 PHE A C 1
ATOM 779 O O . PHE A 1 95 ? -31.855 2.582 39.385 1.00 94.81 95 PHE A O 1
ATOM 786 N N . LEU A 1 96 ? -33.866 2.838 40.342 1.00 94.56 96 LEU A N 1
ATOM 787 C CA . LEU A 1 96 ? -34.614 2.404 39.159 1.00 94.56 96 LEU A CA 1
ATOM 788 C C . LEU A 1 96 ? -34.392 3.325 37.949 1.00 94.56 96 LEU A C 1
ATOM 790 O O . LEU A 1 96 ? -34.331 2.838 36.819 1.00 94.56 96 LEU A O 1
ATOM 794 N N . GLN A 1 97 ? -34.254 4.636 38.171 1.00 94.25 97 GLN A N 1
ATOM 795 C CA . GLN A 1 97 ? -33.922 5.594 37.113 1.00 94.25 97 GLN A CA 1
ATOM 796 C C . GLN A 1 97 ? -32.526 5.332 36.538 1.00 94.25 97 GLN A C 1
ATOM 798 O O . GLN A 1 97 ? -32.399 5.158 35.326 1.00 94.25 97 GLN A O 1
ATOM 803 N N . SER A 1 98 ? -31.516 5.205 37.400 1.00 93.50 98 SER A N 1
ATOM 804 C CA . SER A 1 98 ? -30.136 4.912 37.006 1.00 93.50 98 SER A CA 1
ATOM 805 C C . SER A 1 98 ? -30.026 3.597 36.238 1.00 93.50 98 SER A C 1
ATOM 807 O O . SER A 1 98 ? -29.360 3.537 35.210 1.00 93.50 98 SER A O 1
ATOM 809 N N . VAL A 1 99 ? -30.733 2.545 36.668 1.00 94.12 99 VAL A N 1
ATOM 810 C CA . VAL A 1 99 ? -30.767 1.261 35.947 1.00 94.12 99 VAL A CA 1
ATOM 811 C C . VAL A 1 99 ? -31.404 1.412 34.562 1.00 94.12 99 VAL A C 1
ATOM 813 O O . VAL A 1 99 ? -30.897 0.857 33.590 1.00 94.12 99 VAL A O 1
ATOM 816 N N . ASN A 1 100 ? -32.497 2.167 34.441 1.00 93.62 100 ASN A N 1
ATOM 817 C CA . ASN A 1 100 ? -33.155 2.394 33.154 1.00 93.62 100 ASN A CA 1
ATOM 818 C C . ASN A 1 100 ? -32.262 3.164 32.169 1.00 93.62 100 ASN A C 1
ATOM 820 O O . ASN A 1 100 ? -32.246 2.852 30.978 1.00 93.62 100 ASN A O 1
ATOM 824 N N . ASP A 1 101 ? -31.514 4.154 32.648 1.00 93.44 101 ASP A N 1
ATOM 825 C CA . ASP A 1 101 ? -30.584 4.906 31.805 1.00 93.44 101 ASP A CA 1
ATOM 826 C C . ASP A 1 101 ? -29.342 4.081 31.451 1.00 93.44 101 ASP A C 1
ATOM 828 O O . ASP A 1 101 ? -28.925 4.080 30.292 1.00 93.44 101 ASP A O 1
ATOM 832 N N . LEU A 1 102 ? -28.845 3.268 32.387 1.00 95.06 102 LEU A N 1
ATOM 833 C CA . LEU A 1 102 ? -27.769 2.312 32.146 1.00 95.06 102 LEU A CA 1
ATOM 834 C C . LEU A 1 102 ? -28.124 1.309 31.038 1.00 95.06 102 LEU A C 1
ATOM 836 O O . LEU A 1 102 ? -27.305 1.054 30.159 1.00 95.06 102 LEU A O 1
ATOM 840 N N . VAL A 1 103 ? -29.344 0.759 31.038 1.00 94.19 103 VAL A N 1
ATOM 841 C CA . VAL A 1 103 ? -29.802 -0.166 29.985 1.00 94.19 103 VAL A CA 1
ATOM 842 C C . VAL A 1 103 ? -29.783 0.513 28.616 1.00 94.19 103 VAL A C 1
ATOM 844 O O . VAL A 1 103 ? -29.243 -0.049 27.666 1.00 94.19 103 VAL A O 1
ATOM 847 N N . LYS A 1 104 ? -30.290 1.749 28.513 1.00 93.69 104 LYS A N 1
ATOM 848 C CA . LYS A 1 104 ? -30.249 2.510 27.251 1.00 93.69 104 LYS A CA 1
ATOM 849 C C . LYS A 1 104 ? -28.820 2.770 26.793 1.00 93.69 104 LYS A C 1
ATOM 851 O O . LYS A 1 104 ? -28.539 2.723 25.597 1.00 93.69 104 LYS A O 1
ATOM 856 N N . GLU A 1 105 ? -27.927 3.096 27.721 1.00 92.69 105 GLU A N 1
ATOM 857 C CA . GLU A 1 105 ? -26.531 3.367 27.405 1.00 92.69 105 GLU A CA 1
ATOM 858 C C . GLU A 1 105 ? -25.818 2.095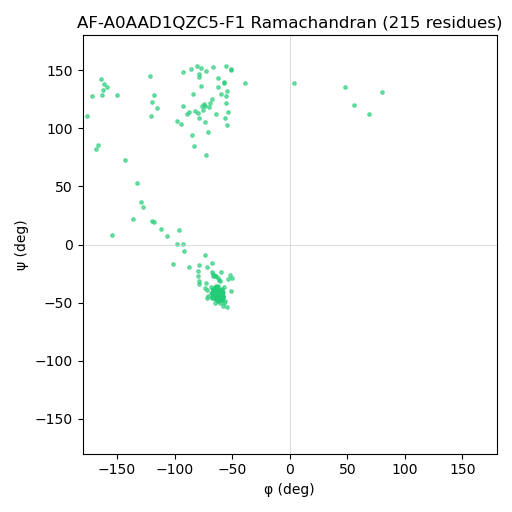 26.936 1.00 92.69 105 GLU A C 1
ATOM 860 O O . GLU A 1 105 ? -25.149 2.124 25.907 1.00 92.69 105 GLU A O 1
ATOM 865 N N . ILE A 1 106 ? -26.061 0.954 27.585 1.00 92.75 106 ILE A N 1
ATOM 866 C CA . ILE A 1 106 ? -25.566 -0.354 27.140 1.00 92.75 106 ILE A CA 1
ATOM 867 C C . ILE A 1 106 ? -26.105 -0.703 25.751 1.00 92.75 106 ILE A C 1
ATOM 869 O O . ILE A 1 106 ? -25.315 -1.080 24.890 1.00 92.75 106 ILE A O 1
ATOM 873 N N . ASP A 1 107 ? -27.403 -0.549 25.490 1.00 92.88 107 ASP A N 1
ATOM 874 C CA . ASP A 1 107 ? -27.997 -0.868 24.184 1.00 92.88 107 ASP A CA 1
ATOM 875 C C . ASP A 1 107 ? -27.417 0.010 23.068 1.00 92.88 107 ASP A C 1
ATOM 877 O O . ASP A 1 107 ? -27.016 -0.485 22.008 1.00 92.88 107 ASP A O 1
ATOM 881 N N . ASN A 1 108 ? -27.290 1.315 23.328 1.00 91.31 108 ASN A N 1
ATOM 882 C CA . ASN A 1 108 ? -26.611 2.244 22.428 1.00 91.31 108 ASN A CA 1
ATOM 883 C C . ASN A 1 108 ? -25.159 1.828 22.201 1.00 91.31 108 ASN A C 1
ATOM 885 O O . ASN A 1 108 ? -24.630 1.955 21.090 1.00 91.31 108 ASN A O 1
ATOM 889 N N . GLU A 1 109 ? -24.495 1.341 23.248 1.00 90.12 109 GLU A N 1
ATOM 890 C CA . GLU A 1 109 ? -23.096 0.999 23.158 1.00 90.12 109 GLU A CA 1
ATOM 891 C C . GLU A 1 109 ? -22.851 -0.354 22.470 1.00 90.12 109 GLU A C 1
ATOM 893 O O . GLU A 1 109 ? -21.920 -0.497 21.678 1.00 90.12 109 GLU A O 1
ATOM 898 N N . VAL A 1 110 ? -23.731 -1.328 22.643 1.00 87.69 110 VAL A N 1
ATOM 899 C CA . VAL A 1 110 ? -23.691 -2.588 21.898 1.00 87.69 110 VAL A CA 1
ATOM 900 C C . VAL A 1 110 ? -23.975 -2.340 20.416 1.00 87.69 110 VAL A C 1
ATOM 902 O O . VAL A 1 110 ? -23.264 -2.871 19.564 1.00 87.69 110 VAL A O 1
ATOM 905 N N . ALA A 1 111 ? -24.931 -1.464 20.091 1.00 87.50 111 ALA A N 1
ATOM 906 C CA . ALA A 1 111 ? -25.300 -1.162 18.709 1.00 87.50 111 ALA A CA 1
ATOM 907 C C . ALA A 1 111 ? -24.162 -0.547 17.873 1.00 87.50 111 ALA A C 1
ATOM 909 O O . ALA A 1 111 ? -24.130 -0.737 16.658 1.00 87.50 111 ALA A O 1
ATOM 910 N N . ARG A 1 112 ? -23.219 0.183 18.492 1.00 84.75 112 ARG A N 1
ATOM 911 C CA . ARG A 1 112 ? -22.067 0.766 17.767 1.00 84.75 112 ARG A CA 1
ATOM 912 C C . ARG A 1 112 ? -20.788 -0.068 17.868 1.00 84.75 112 ARG A C 1
ATOM 914 O O . ARG A 1 112 ? -19.771 0.337 17.306 1.00 84.75 112 ARG A O 1
ATOM 921 N N . LEU A 1 113 ? -20.800 -1.216 18.553 1.00 83.19 113 LEU A N 1
ATOM 922 C CA . LEU A 1 113 ? -19.682 -2.156 18.482 1.00 83.19 113 LEU A CA 1
ATOM 923 C C . LEU A 1 113 ? -19.657 -2.788 17.090 1.00 83.19 113 LEU A C 1
ATOM 925 O O . LEU A 1 113 ? -20.584 -3.485 16.689 1.00 83.19 113 LEU A O 1
ATOM 929 N N . TYR A 1 114 ? -18.570 -2.568 16.357 1.00 78.50 114 TYR A N 1
ATOM 930 C CA . TYR A 1 114 ? -18.359 -3.185 15.056 1.00 78.50 114 TYR A CA 1
ATOM 931 C C . TYR A 1 114 ? -17.072 -4.005 15.056 1.00 78.50 114 TYR A C 1
ATOM 933 O O . TYR A 1 114 ? -16.077 -3.661 15.698 1.00 78.50 114 TYR A O 1
ATOM 941 N N . GLN A 1 115 ? -17.095 -5.120 14.329 1.00 77.25 115 GLN A N 1
ATOM 942 C CA . GLN A 1 115 ? -15.910 -5.946 14.144 1.00 77.25 115 GLN A CA 1
ATOM 943 C C . GLN A 1 115 ? -14.990 -5.335 13.082 1.00 77.25 115 GLN A C 1
ATOM 945 O O . GLN A 1 115 ? -15.474 -4.759 12.103 1.00 77.25 115 GLN A O 1
ATOM 950 N N . PRO A 1 116 ? -13.662 -5.487 13.226 1.00 78.56 116 PRO A N 1
ATOM 951 C CA . PRO A 1 116 ? -12.741 -5.055 12.192 1.00 78.56 116 PRO A CA 1
ATOM 952 C C . PRO A 1 116 ? -13.011 -5.846 10.915 1.00 78.56 116 PRO A C 1
ATOM 954 O O . PRO A 1 116 ? -13.143 -7.074 10.947 1.00 78.56 116 PRO A O 1
ATOM 957 N N . VAL A 1 117 ? -13.043 -5.140 9.783 1.00 76.69 117 VAL A N 1
ATOM 958 C CA . VAL A 1 117 ? -13.168 -5.763 8.463 1.00 76.69 117 VAL A CA 1
ATOM 959 C C . VAL A 1 117 ? -12.053 -6.798 8.310 1.00 76.69 117 VAL A C 1
ATOM 961 O O . VAL A 1 117 ? -10.889 -6.518 8.604 1.00 76.69 117 VAL A O 1
ATOM 964 N N . SER A 1 118 ? -12.392 -8.006 7.859 1.00 74.38 118 SER A N 1
ATOM 965 C CA . SER A 1 118 ? -11.449 -9.125 7.712 1.00 74.38 118 SER A CA 1
ATOM 966 C C . SER A 1 118 ? -10.215 -8.756 6.876 1.00 74.38 118 SER A C 1
ATOM 968 O O . SER A 1 118 ? -9.116 -9.227 7.160 1.00 74.38 118 SER A O 1
ATOM 970 N N . SER A 1 119 ? -10.360 -7.824 5.929 1.00 72.00 119 SER A N 1
ATOM 971 C CA . SER A 1 119 ? -9.282 -7.254 5.113 1.00 72.00 119 SER A CA 1
ATOM 972 C C . SER A 1 119 ? -8.172 -6.548 5.909 1.00 72.00 119 SER A C 1
ATOM 974 O O . SER A 1 119 ? -7.034 -6.496 5.435 1.00 72.00 119 SER A O 1
ATOM 976 N N . LEU A 1 120 ? -8.423 -6.063 7.134 1.00 75.94 120 LEU A N 1
ATOM 977 C CA . LEU A 1 120 ? -7.375 -5.480 7.985 1.00 75.94 120 LEU A CA 1
ATOM 978 C C . LEU A 1 120 ? -6.354 -6.526 8.457 1.00 75.94 120 LEU A C 1
ATOM 980 O O . LEU A 1 120 ? -5.219 -6.160 8.758 1.00 75.94 120 LEU A O 1
ATOM 984 N N . LYS A 1 121 ? -6.732 -7.811 8.503 1.00 79.50 121 LYS A N 1
ATOM 985 C CA . LYS A 1 121 ? -5.912 -8.892 9.077 1.00 79.50 121 LYS A CA 1
ATOM 986 C C . LYS A 1 121 ? -4.930 -9.528 8.088 1.00 79.50 121 LYS A C 1
ATOM 988 O O . LYS A 1 121 ? -3.980 -10.170 8.519 1.00 79.50 121 LYS A O 1
ATOM 993 N N . TYR A 1 122 ? -5.152 -9.371 6.784 1.00 80.44 122 TYR A N 1
ATOM 994 C CA . TYR A 1 122 ? -4.322 -9.994 5.746 1.00 80.44 122 TYR A CA 1
ATOM 995 C C . TYR A 1 122 ? -3.199 -9.077 5.278 1.00 80.44 122 TYR A C 1
ATOM 997 O O . TYR A 1 122 ? -3.381 -7.870 5.214 1.00 80.44 122 TYR A O 1
ATOM 1005 N N . ASP A 1 123 ? -2.064 -9.626 4.878 1.00 79.50 123 ASP A N 1
ATOM 1006 C CA . ASP A 1 123 ? -1.020 -8.852 4.207 1.00 79.50 123 ASP A CA 1
ATOM 1007 C C . ASP A 1 123 ? -1.448 -8.544 2.752 1.00 79.50 123 ASP A C 1
ATOM 1009 O O . ASP A 1 123 ? -1.734 -9.484 2.003 1.00 79.50 123 ASP A O 1
ATOM 1013 N N . PRO A 1 124 ? -1.549 -7.259 2.351 1.00 76.06 124 PRO A N 1
ATOM 1014 C CA . PRO A 1 124 ? -1.987 -6.885 1.010 1.00 76.06 124 PRO A CA 1
ATOM 1015 C C . PRO A 1 124 ? -0.945 -7.175 -0.083 1.00 76.06 124 PRO A C 1
ATOM 1017 O O . PRO A 1 124 ? -1.323 -7.250 -1.250 1.00 76.06 124 PRO A O 1
ATOM 1020 N N . ILE A 1 125 ? 0.334 -7.351 0.265 1.00 82.56 125 ILE A N 1
ATOM 1021 C CA . ILE A 1 125 ? 1.440 -7.518 -0.696 1.00 82.56 125 ILE A CA 1
ATOM 1022 C C . ILE A 1 125 ? 1.854 -8.983 -0.830 1.00 82.56 125 ILE A C 1
ATOM 1024 O O . ILE A 1 125 ? 2.460 -9.362 -1.826 1.00 82.56 125 ILE A O 1
ATOM 1028 N N . LYS A 1 126 ? 1.469 -9.846 0.114 1.00 81.56 126 LYS A N 1
ATOM 1029 C CA . LYS A 1 126 ? 1.866 -11.264 0.151 1.00 81.56 126 LYS A CA 1
ATOM 1030 C C . LYS A 1 126 ? 1.659 -12.036 -1.161 1.00 81.56 126 LYS A C 1
ATOM 1032 O O . LYS A 1 126 ? 2.390 -12.985 -1.426 1.00 81.56 126 LYS A O 1
ATOM 1037 N N . ASN A 1 127 ? 0.677 -11.640 -1.971 1.00 77.00 127 ASN A N 1
ATOM 1038 C CA . ASN A 1 127 ? 0.360 -12.283 -3.250 1.00 77.00 127 ASN A CA 1
ATOM 1039 C C . ASN A 1 127 ? 0.779 -11.455 -4.479 1.00 77.00 127 ASN A C 1
ATOM 1041 O O . ASN A 1 127 ? 0.430 -11.819 -5.601 1.00 77.00 127 ASN A O 1
ATOM 1045 N N . LEU A 1 128 ? 1.494 -10.341 -4.296 1.00 81.38 128 LEU A N 1
ATOM 1046 C CA . LEU A 1 128 ? 2.001 -9.536 -5.399 1.00 81.38 128 LEU A CA 1
ATOM 1047 C C . LEU A 1 128 ? 3.173 -10.274 -6.052 1.00 81.38 128 LEU A C 1
ATOM 1049 O O . LEU A 1 128 ? 4.272 -10.335 -5.506 1.00 81.38 128 LEU A O 1
ATOM 1053 N N . GLN A 1 129 ? 2.933 -10.840 -7.232 1.00 82.25 129 GLN A N 1
ATOM 1054 C CA . GLN A 1 129 ? 3.973 -11.447 -8.055 1.00 82.25 129 GLN A CA 1
ATOM 1055 C C . GLN A 1 129 ? 4.108 -10.668 -9.355 1.00 82.25 129 GLN A C 1
ATOM 1057 O O . GLN A 1 129 ? 3.182 -10.606 -10.162 1.00 82.25 129 GLN A O 1
ATOM 1062 N N . ILE A 1 130 ? 5.284 -10.083 -9.559 1.00 84.50 130 ILE A N 1
ATOM 1063 C CA . ILE A 1 130 ? 5.651 -9.443 -10.818 1.00 84.50 130 ILE A CA 1
ATOM 1064 C C . ILE A 1 130 ? 6.380 -10.488 -11.659 1.00 84.50 130 ILE A C 1
ATOM 1066 O O . ILE A 1 130 ? 7.416 -11.015 -11.254 1.00 84.50 130 ILE A O 1
ATOM 1070 N N . ASN A 1 131 ? 5.832 -10.809 -12.831 1.00 86.94 131 ASN A N 1
ATOM 1071 C CA . ASN A 1 131 ? 6.437 -11.783 -13.732 1.00 86.94 131 ASN A CA 1
ATOM 1072 C C . ASN A 1 131 ? 7.529 -11.124 -14.589 1.00 86.94 131 ASN A C 1
ATOM 1074 O O . ASN A 1 131 ? 7.298 -10.706 -15.726 1.00 86.94 131 ASN A O 1
ATOM 1078 N N . PHE A 1 132 ? 8.737 -11.042 -14.034 1.00 87.50 132 PHE A N 1
ATOM 1079 C CA . PHE A 1 132 ? 9.894 -10.487 -14.737 1.00 87.50 132 PHE A CA 1
ATOM 1080 C C . PHE A 1 132 ? 10.314 -11.314 -15.959 1.00 87.50 132 PHE A C 1
ATOM 1082 O O . PHE A 1 132 ? 10.849 -10.752 -16.913 1.00 87.50 132 PHE A O 1
ATOM 1089 N N . GLU A 1 133 ? 10.042 -12.623 -15.979 1.00 88.44 133 GLU A N 1
ATOM 1090 C CA . GLU A 1 133 ? 10.365 -13.486 -17.121 1.00 88.44 133 GLU A CA 1
ATOM 1091 C C . GLU A 1 133 ? 9.525 -13.128 -18.349 1.00 88.44 133 GLU A C 1
ATOM 1093 O O . GLU A 1 133 ? 10.062 -12.971 -19.447 1.00 88.44 133 GLU A O 1
ATOM 1098 N N . GLN A 1 134 ? 8.220 -12.919 -18.163 1.00 89.44 134 GLN A N 1
ATOM 1099 C CA . GLN A 1 134 ? 7.333 -12.469 -19.233 1.00 89.44 134 GLN A CA 1
ATOM 1100 C C . GLN A 1 134 ? 7.727 -11.080 -19.734 1.00 89.44 134 GLN A C 1
ATOM 1102 O O . GLN A 1 134 ? 7.852 -10.897 -20.945 1.00 89.44 134 GLN A O 1
ATOM 1107 N N . ILE A 1 135 ? 8.011 -10.138 -18.828 1.00 88.12 135 ILE A N 1
ATOM 1108 C CA . ILE A 1 135 ? 8.454 -8.782 -19.190 1.00 88.12 135 ILE A CA 1
ATOM 1109 C C . ILE A 1 135 ? 9.749 -8.840 -20.013 1.00 88.12 135 ILE A C 1
ATOM 1111 O O . ILE A 1 135 ? 9.837 -8.238 -21.085 1.00 88.12 135 ILE A O 1
ATOM 1115 N N . ALA A 1 136 ? 10.736 -9.620 -19.567 1.00 88.19 136 ALA A N 1
ATOM 1116 C CA . ALA A 1 136 ? 11.999 -9.783 -20.278 1.00 88.19 136 ALA A CA 1
ATOM 1117 C C . ALA A 1 136 ? 11.817 -10.467 -21.643 1.00 88.19 136 ALA A C 1
ATOM 1119 O O . ALA A 1 136 ? 12.453 -10.071 -22.622 1.00 88.19 136 ALA A O 1
ATOM 1120 N N . SER A 1 137 ? 10.951 -11.481 -21.729 1.00 88.44 137 SER A N 1
ATOM 1121 C CA . SER A 1 137 ? 10.665 -12.182 -22.986 1.00 88.44 137 SER A CA 1
ATOM 1122 C C . SER A 1 137 ? 9.974 -11.274 -24.009 1.00 88.44 137 SER A C 1
ATOM 1124 O O . SER A 1 137 ? 10.392 -11.241 -25.167 1.00 88.44 137 SER A O 1
ATOM 1126 N N . GLY A 1 138 ? 9.000 -10.468 -23.570 1.00 88.31 138 GLY A N 1
ATOM 1127 C CA . GLY A 1 138 ? 8.328 -9.474 -24.402 1.00 88.31 138 GLY A CA 1
ATOM 1128 C C . GLY A 1 138 ? 9.305 -8.416 -24.903 1.00 88.31 138 GLY A C 1
ATOM 1129 O O . GLY A 1 138 ? 9.329 -8.123 -26.094 1.00 88.31 138 GLY A O 1
ATOM 1130 N N . LEU A 1 139 ? 10.190 -7.919 -24.032 1.00 87.69 139 LEU A N 1
ATOM 1131 C CA . LEU A 1 139 ? 11.210 -6.948 -24.422 1.00 87.69 139 LEU A CA 1
ATOM 1132 C C . LEU A 1 139 ? 12.194 -7.526 -25.451 1.00 87.69 139 LEU A C 1
ATOM 1134 O O . LEU A 1 139 ? 12.515 -6.867 -26.436 1.00 87.69 139 LEU A O 1
ATOM 1138 N N . ARG A 1 140 ? 12.642 -8.776 -25.268 1.00 84.75 140 ARG A N 1
ATOM 1139 C CA . ARG A 1 140 ? 13.524 -9.460 -26.231 1.00 84.75 140 ARG A CA 1
ATOM 1140 C C . ARG A 1 140 ? 12.870 -9.661 -27.594 1.00 84.75 140 ARG A C 1
ATOM 1142 O O . ARG A 1 140 ? 13.560 -9.548 -28.601 1.00 84.75 140 ARG A O 1
ATOM 1149 N N . ALA A 1 141 ? 11.569 -9.943 -27.634 1.00 86.31 141 ALA A N 1
ATOM 1150 C CA . ALA A 1 141 ? 10.836 -10.147 -28.881 1.00 86.31 141 ALA A CA 1
ATOM 1151 C C . ALA A 1 141 ? 10.730 -8.873 -29.740 1.00 86.31 141 ALA A C 1
ATOM 1153 O O . ALA A 1 141 ? 10.598 -8.975 -30.958 1.00 86.31 141 ALA A O 1
ATOM 1154 N N . LEU A 1 142 ? 10.811 -7.688 -29.123 1.00 84.38 142 LEU A N 1
ATOM 1155 C CA . LEU A 1 142 ? 10.734 -6.397 -29.814 1.00 84.38 142 LEU A CA 1
ATOM 1156 C C . LEU A 1 142 ? 12.046 -5.992 -30.504 1.00 84.38 142 LEU A C 1
ATOM 1158 O O . LEU A 1 142 ? 12.028 -5.124 -31.378 1.00 84.38 142 LEU A O 1
ATOM 1162 N N . PHE A 1 143 ? 13.182 -6.595 -30.141 1.00 82.62 143 PHE A N 1
ATOM 1163 C CA . PHE A 1 143 ? 14.457 -6.289 -30.787 1.00 82.62 143 PHE A CA 1
ATOM 1164 C C . PHE A 1 143 ? 14.593 -7.003 -32.140 1.00 82.62 143 PHE A C 1
ATOM 1166 O O . PHE A 1 143 ? 14.158 -8.149 -32.291 1.00 82.62 143 PHE A O 1
ATOM 1173 N N . PRO A 1 144 ? 15.230 -6.359 -33.139 1.00 77.25 144 PRO A N 1
ATOM 1174 C CA . PRO A 1 144 ? 15.473 -6.986 -34.428 1.00 77.25 144 PRO A CA 1
ATOM 1175 C C . PRO A 1 144 ? 16.312 -8.254 -34.253 1.00 77.25 144 PRO A C 1
ATOM 1177 O O . PRO A 1 144 ? 17.364 -8.250 -33.612 1.00 77.25 144 PRO A O 1
ATOM 1180 N N . GLN A 1 145 ? 15.838 -9.349 -34.845 1.00 75.38 145 GLN A N 1
ATOM 1181 C CA . GLN A 1 145 ? 16.526 -10.634 -34.795 1.00 75.38 145 GLN A CA 1
ATOM 1182 C C . GLN A 1 145 ? 17.908 -10.521 -35.477 1.00 75.38 145 GLN A C 1
ATOM 1184 O O . GLN A 1 145 ? 18.014 -9.862 -36.519 1.00 75.38 145 GLN A O 1
ATOM 1189 N N . PRO A 1 146 ? 18.957 -11.200 -34.968 1.00 64.12 146 PRO A N 1
ATOM 1190 C CA . PRO A 1 146 ? 20.337 -11.105 -35.478 1.00 64.12 146 PRO A CA 1
ATOM 1191 C C . PRO A 1 146 ? 20.478 -11.320 -36.995 1.00 64.12 146 PRO A C 1
ATOM 1193 O O . PRO A 1 146 ? 21.381 -10.785 -37.640 1.00 64.12 146 PRO A O 1
ATOM 1196 N N . ASN A 1 147 ? 19.544 -12.066 -37.580 1.00 59.31 147 ASN A N 1
ATOM 1197 C CA . ASN A 1 147 ? 19.507 -12.428 -38.994 1.00 59.31 147 ASN A CA 1
ATOM 1198 C C . ASN A 1 147 ? 19.339 -11.217 -39.930 1.00 59.31 147 ASN A C 1
ATOM 1200 O O . ASN A 1 147 ? 19.784 -11.268 -41.075 1.00 59.31 147 ASN A O 1
ATOM 1204 N N . VAL A 1 148 ? 18.723 -10.123 -39.464 1.00 61.41 148 VAL A N 1
ATOM 1205 C CA . VAL A 1 148 ? 18.551 -8.894 -40.262 1.00 61.41 148 VAL A CA 1
ATOM 1206 C C . VAL A 1 148 ? 19.889 -8.163 -40.431 1.00 61.41 148 VAL A C 1
ATOM 1208 O O . VAL A 1 148 ? 20.207 -7.700 -41.523 1.00 61.41 148 VAL A O 1
ATOM 1211 N N . LEU A 1 149 ? 20.715 -8.137 -39.380 1.00 61.66 149 LEU A N 1
ATOM 1212 C CA . LEU A 1 149 ? 22.052 -7.532 -39.409 1.00 61.66 149 LEU A CA 1
ATOM 1213 C C . LEU A 1 149 ? 23.057 -8.373 -40.211 1.00 61.66 149 LEU A C 1
ATOM 1215 O O . LEU A 1 149 ? 23.941 -7.817 -40.860 1.00 61.66 149 LEU A O 1
ATOM 1219 N N . MET A 1 150 ? 22.918 -9.704 -40.202 1.00 59.66 150 MET A N 1
ATOM 1220 C CA . MET A 1 150 ? 23.765 -10.589 -41.013 1.00 59.66 150 MET A CA 1
ATOM 1221 C C . MET A 1 150 ? 23.497 -10.453 -42.517 1.00 59.66 150 MET A C 1
ATOM 1223 O O . MET A 1 150 ? 24.455 -10.368 -43.279 1.00 59.66 150 MET A O 1
ATOM 1227 N N . LYS A 1 151 ? 22.230 -10.348 -42.950 1.00 61.50 151 LYS A N 1
ATOM 1228 C CA . LYS A 1 151 ? 21.896 -10.153 -44.376 1.00 61.50 151 LYS A CA 1
ATOM 1229 C C . LYS A 1 151 ? 22.512 -8.875 -44.951 1.00 61.50 151 LYS A C 1
ATOM 1231 O O . LYS A 1 151 ? 23.133 -8.926 -46.005 1.00 61.50 151 LYS A O 1
ATOM 1236 N N . LEU A 1 152 ? 22.446 -7.770 -44.205 1.00 61.78 152 LEU A N 1
ATOM 1237 C CA . LEU A 1 152 ? 23.056 -6.495 -44.601 1.00 61.78 152 LEU A CA 1
ATOM 1238 C C . LEU A 1 152 ? 24.584 -6.602 -44.787 1.00 61.78 152 LEU A C 1
ATOM 1240 O O . LEU A 1 152 ? 25.174 -5.908 -45.608 1.00 61.78 152 LEU A O 1
ATOM 1244 N N . LYS A 1 153 ? 25.232 -7.485 -44.016 1.00 63.28 153 LYS A N 1
ATOM 1245 C CA . LYS A 1 153 ? 26.675 -7.743 -44.086 1.00 63.28 153 LYS A CA 1
ATOM 1246 C C . LYS A 1 153 ? 27.061 -8.643 -45.263 1.00 63.28 153 LYS A C 1
ATOM 1248 O O . LYS A 1 153 ? 28.170 -8.516 -45.777 1.00 63.28 153 LYS A O 1
ATOM 1253 N N . ASP A 1 154 ? 26.190 -9.561 -45.666 1.00 64.19 154 ASP A N 1
ATOM 1254 C CA . ASP A 1 154 ? 26.461 -10.481 -46.772 1.00 64.19 154 ASP A CA 1
ATOM 1255 C C . ASP A 1 154 ? 26.246 -9.832 -48.148 1.00 64.19 154 ASP A C 1
ATOM 1257 O O . ASP A 1 154 ? 26.957 -10.180 -49.093 1.00 64.19 154 ASP A O 1
ATOM 1261 N N . ASP A 1 155 ? 25.376 -8.822 -48.248 1.00 61.72 155 ASP A N 1
ATOM 1262 C CA . ASP A 1 155 ? 25.221 -8.006 -49.462 1.00 61.72 155 ASP A CA 1
ATOM 1263 C C . ASP A 1 155 ? 26.475 -7.155 -49.763 1.00 61.72 155 ASP A C 1
ATOM 1265 O O . ASP A 1 155 ? 26.801 -6.922 -50.925 1.00 61.72 155 ASP A O 1
ATOM 1269 N N . LEU A 1 156 ? 27.260 -6.789 -48.739 1.00 60.72 156 LEU A N 1
ATOM 1270 C CA . LEU A 1 156 ? 28.531 -6.054 -48.878 1.00 60.72 156 LEU A CA 1
ATOM 1271 C C . LEU A 1 156 ? 29.699 -6.902 -49.423 1.00 60.72 156 LEU A C 1
ATOM 1273 O O . LEU A 1 156 ? 30.765 -6.361 -49.706 1.00 60.72 156 LEU A O 1
ATOM 1277 N N . LYS A 1 157 ? 29.546 -8.228 -49.553 1.00 60.72 157 LYS A N 1
ATOM 1278 C CA . LYS A 1 157 ? 30.630 -9.137 -49.983 1.00 60.72 157 LYS A CA 1
ATOM 1279 C C . LYS A 1 157 ? 30.670 -9.409 -51.493 1.00 60.72 157 LYS A C 1
ATOM 1281 O O . LYS A 1 157 ? 31.513 -10.194 -51.932 1.00 60.72 157 LYS A O 1
ATOM 1286 N N . ARG A 1 158 ? 29.776 -8.834 -52.306 1.00 55.03 158 ARG A N 1
ATOM 1287 C CA . ARG A 1 158 ? 29.697 -9.162 -53.741 1.00 55.03 158 ARG A CA 1
ATOM 1288 C C . ARG A 1 158 ? 30.497 -8.188 -54.622 1.00 55.03 158 ARG A C 1
ATOM 1290 O O . ARG A 1 158 ? 30.021 -7.120 -54.965 1.00 55.03 158 ARG A O 1
ATOM 1297 N N . GLN A 1 159 ? 31.656 -8.703 -55.045 1.00 50.12 159 GLN A N 1
ATOM 1298 C CA . GLN A 1 159 ? 32.486 -8.385 -56.222 1.00 50.12 159 GLN A CA 1
ATOM 1299 C C . GLN A 1 159 ? 33.430 -7.157 -56.203 1.00 50.12 159 GLN A C 1
ATOM 1301 O O . GLN A 1 159 ? 33.012 -6.051 -55.875 1.00 50.12 159 GLN A O 1
ATOM 1306 N N . PRO A 1 160 ? 34.711 -7.339 -56.607 1.00 54.53 160 PRO A N 1
ATOM 1307 C CA . PRO A 1 160 ? 35.639 -6.246 -56.887 1.00 54.53 160 PRO A CA 1
ATOM 1308 C C . PRO A 1 160 ? 35.357 -5.588 -58.248 1.00 54.53 160 PRO A C 1
ATOM 1310 O O . PRO A 1 160 ? 34.875 -6.235 -59.176 1.00 54.53 160 PRO A O 1
ATOM 1313 N N . TYR A 1 161 ? 35.702 -4.303 -58.350 1.00 48.81 161 TYR A N 1
ATOM 1314 C CA . TYR A 1 161 ? 35.601 -3.472 -59.552 1.00 48.81 161 TYR A CA 1
ATOM 1315 C C . TYR A 1 161 ? 36.309 -4.128 -60.752 1.00 48.81 161 TYR A C 1
ATOM 1317 O O . TYR A 1 161 ? 37.532 -4.275 -60.741 1.00 48.81 161 TYR A O 1
ATOM 1325 N N . ILE A 1 162 ? 35.551 -4.524 -61.781 1.00 55.75 162 ILE A N 1
ATOM 1326 C CA . ILE A 1 162 ? 36.103 -4.904 -63.086 1.00 55.75 162 ILE A CA 1
ATOM 1327 C C . ILE A 1 162 ? 36.162 -3.624 -63.918 1.00 55.75 162 ILE A C 1
ATOM 1329 O O . ILE A 1 162 ? 35.129 -3.040 -64.240 1.00 55.75 162 ILE A O 1
ATOM 1333 N N . ALA A 1 163 ? 37.374 -3.163 -64.225 1.00 44.25 163 ALA A N 1
ATOM 1334 C CA . ALA A 1 163 ? 37.570 -2.128 -65.228 1.00 44.25 163 ALA A CA 1
ATOM 1335 C C . ALA A 1 163 ? 37.288 -2.760 -66.597 1.00 44.25 163 ALA A C 1
ATOM 1337 O O . ALA A 1 163 ? 38.130 -3.476 -67.131 1.00 44.25 163 ALA A O 1
ATOM 1338 N N . GLU A 1 164 ? 36.076 -2.581 -67.116 1.00 42.97 164 GLU A N 1
ATOM 1339 C CA . GLU A 1 164 ? 35.770 -2.957 -68.494 1.00 42.97 164 GLU A CA 1
ATOM 1340 C C . GLU A 1 164 ? 36.417 -1.933 -69.435 1.00 42.97 164 GLU A C 1
ATOM 1342 O O . GLU A 1 164 ? 36.131 -0.733 -69.354 1.00 42.97 164 GLU A O 1
ATOM 1347 N N . ASP A 1 165 ? 37.323 -2.416 -70.290 1.00 43.53 165 ASP A N 1
ATOM 1348 C CA . ASP A 1 165 ? 37.856 -1.670 -71.427 1.00 43.53 165 ASP A CA 1
ATOM 1349 C C . ASP A 1 165 ? 36.701 -1.221 -72.333 1.00 43.53 165 ASP A C 1
ATOM 1351 O O . ASP A 1 165 ? 35.738 -1.952 -72.563 1.00 43.53 165 ASP A O 1
ATOM 1355 N N . GLU A 1 166 ? 36.792 0.016 -72.819 1.00 43.69 166 GLU A N 1
ATOM 1356 C CA . GLU A 1 166 ? 35.760 0.694 -73.598 1.00 43.69 166 GLU A CA 1
ATOM 1357 C C . GLU A 1 166 ? 35.324 -0.114 -74.835 1.00 43.69 166 GLU A C 1
ATOM 1359 O O . GLU A 1 166 ? 35.961 -0.056 -75.887 1.00 43.69 166 GLU A O 1
ATOM 1364 N N . GLU A 1 167 ? 34.166 -0.774 -74.759 1.00 38.97 167 GLU A N 1
ATOM 1365 C CA . GLU A 1 167 ? 33.413 -1.182 -75.942 1.00 38.97 167 GLU A CA 1
ATOM 1366 C C . GLU A 1 167 ? 32.039 -0.499 -75.958 1.00 38.97 167 GLU A C 1
ATOM 1368 O O . GLU A 1 167 ? 31.314 -0.415 -74.967 1.00 38.97 167 GLU A O 1
ATOM 1373 N N . LYS A 1 168 ? 31.743 0.120 -77.103 1.00 41.47 168 LYS A N 1
ATOM 1374 C CA . LYS A 1 168 ? 30.668 1.093 -77.326 1.00 41.47 168 LYS A CA 1
ATOM 1375 C C . LYS A 1 168 ? 29.298 0.530 -76.935 1.00 41.47 168 LYS A C 1
ATOM 1377 O O . LYS A 1 168 ? 28.722 -0.253 -77.683 1.00 41.47 168 LYS A O 1
ATOM 1382 N N . VAL A 1 169 ? 28.727 1.024 -75.836 1.00 35.09 169 VAL A N 1
ATOM 1383 C CA . VAL A 1 169 ? 27.323 0.763 -75.495 1.00 35.09 169 VAL A CA 1
ATOM 1384 C C . VAL A 1 169 ? 26.423 1.803 -76.157 1.00 35.09 169 VAL A C 1
ATOM 1386 O O . VAL A 1 169 ? 26.465 3.006 -75.883 1.00 35.09 169 VAL A O 1
ATOM 1389 N N . GLU A 1 170 ? 25.622 1.282 -77.076 1.00 32.84 170 GLU A N 1
ATOM 1390 C CA . GLU A 1 170 ? 24.505 1.908 -77.760 1.00 32.84 170 GLU A CA 1
ATOM 1391 C C . GLU A 1 170 ? 23.463 2.429 -76.754 1.00 32.84 170 GLU A C 1
ATOM 1393 O O . GLU A 1 170 ? 23.183 1.822 -75.721 1.00 32.84 170 GLU A O 1
ATOM 1398 N N . LYS A 1 171 ? 22.907 3.610 -77.037 1.00 42.16 171 LYS A N 1
ATOM 1399 C CA . LYS A 1 171 ? 21.965 4.313 -76.160 1.00 42.16 171 LYS A CA 1
ATOM 1400 C C . LYS A 1 171 ? 20.672 3.510 -76.000 1.00 42.16 171 LYS A C 1
ATOM 1402 O O . LYS A 1 171 ? 19.855 3.493 -76.916 1.00 42.16 171 LYS A O 1
ATOM 1407 N N . THR A 1 172 ? 20.407 2.991 -74.805 1.00 33.22 172 THR A N 1
ATOM 1408 C CA . THR A 1 172 ? 19.047 2.622 -74.388 1.00 33.22 172 THR A CA 1
ATOM 1409 C C . THR A 1 172 ? 18.642 3.410 -73.152 1.00 33.22 172 THR A C 1
ATOM 1411 O O . THR A 1 172 ? 19.321 3.411 -72.128 1.00 33.22 172 THR A O 1
ATOM 1414 N N . SER A 1 173 ? 17.535 4.132 -73.296 1.00 31.00 173 SER A N 1
ATOM 1415 C CA . SER A 1 173 ? 16.920 5.008 -72.307 1.00 31.00 173 SER A CA 1
ATOM 1416 C C . SER A 1 173 ? 16.624 4.293 -70.988 1.00 31.00 173 SER A C 1
ATOM 1418 O O . SER A 1 173 ? 15.894 3.302 -70.973 1.00 31.00 173 SER A O 1
ATOM 1420 N N . PHE A 1 174 ? 17.084 4.860 -69.874 1.00 32.16 174 PHE A N 1
ATOM 1421 C CA . PHE A 1 174 ? 16.519 4.557 -68.564 1.00 32.16 174 PHE A CA 1
ATOM 1422 C C . PHE A 1 174 ? 15.165 5.265 -68.425 1.00 32.16 174 PHE A C 1
ATOM 1424 O O . PHE A 1 174 ? 15.089 6.493 -68.430 1.00 32.16 174 PHE A O 1
ATOM 1431 N N . ILE A 1 175 ? 14.093 4.481 -68.307 1.00 36.97 175 ILE A N 1
ATOM 1432 C CA . ILE A 1 175 ? 12.787 4.944 -67.827 1.00 36.97 175 ILE A CA 1
ATOM 1433 C C . ILE A 1 175 ? 12.837 4.907 -66.290 1.00 36.97 175 ILE A C 1
ATOM 1435 O O . ILE A 1 175 ? 13.195 3.864 -65.739 1.00 36.97 175 ILE A O 1
ATOM 1439 N N . PRO A 1 176 ? 12.476 5.982 -65.566 1.00 36.25 176 PRO A N 1
ATOM 1440 C CA . PRO A 1 176 ? 12.391 5.929 -64.113 1.00 36.25 176 PRO A CA 1
ATOM 1441 C C . PRO A 1 176 ? 11.113 5.179 -63.711 1.00 36.25 176 PRO A C 1
ATOM 1443 O O . PRO A 1 176 ? 10.006 5.608 -64.044 1.00 36.25 176 PRO A O 1
ATOM 1446 N N . LEU A 1 177 ? 11.246 4.053 -62.999 1.00 31.98 177 LEU A N 1
ATOM 1447 C CA . LEU A 1 177 ? 10.088 3.347 -62.453 1.00 31.98 177 LEU A CA 1
ATOM 1448 C C . LEU A 1 177 ? 9.615 4.036 -61.164 1.00 31.98 177 LEU A C 1
ATOM 1450 O O . LEU A 1 177 ? 10.304 4.088 -60.148 1.00 31.98 177 LEU A O 1
ATOM 1454 N N . LEU A 1 178 ? 8.416 4.586 -61.302 1.00 35.16 178 LEU A N 1
ATOM 1455 C CA . LEU A 1 178 ? 7.571 5.313 -60.368 1.00 35.16 178 LEU A CA 1
ATOM 1456 C C . LEU A 1 178 ? 7.535 4.804 -58.919 1.00 35.16 178 LEU A C 1
ATOM 1458 O O . LEU A 1 178 ? 7.351 3.623 -58.629 1.00 35.16 178 LEU A O 1
ATOM 1462 N N . ALA A 1 179 ? 7.540 5.787 -58.018 1.00 35.28 179 ALA A N 1
ATOM 1463 C CA . ALA A 1 179 ? 7.044 5.685 -56.658 1.00 35.28 179 ALA A CA 1
ATOM 1464 C C . ALA A 1 179 ? 5.581 5.211 -56.640 1.00 35.28 179 ALA A C 1
ATOM 1466 O O . ALA A 1 179 ? 4.689 5.879 -57.162 1.00 35.28 179 ALA A O 1
ATOM 1467 N N . SER A 1 180 ? 5.323 4.092 -55.966 1.00 31.31 180 SER A N 1
ATOM 1468 C CA . SER A 1 180 ? 3.972 3.705 -55.563 1.00 31.31 180 SER A CA 1
ATOM 1469 C C . SER A 1 180 ? 3.635 4.389 -54.237 1.00 31.31 180 SER A C 1
ATOM 1471 O O . SER A 1 180 ? 3.977 3.895 -53.167 1.00 31.31 180 SER A O 1
ATOM 1473 N N . LYS A 1 181 ? 2.974 5.550 -54.306 1.00 36.12 181 LYS A N 1
ATOM 1474 C CA . LYS A 1 181 ? 2.165 6.081 -53.201 1.00 36.12 181 LYS A CA 1
ATOM 1475 C C . LYS A 1 181 ? 0.712 5.718 -53.487 1.00 36.12 181 LYS A C 1
ATOM 1477 O O . LYS A 1 181 ? 0.091 6.316 -54.359 1.00 36.12 181 LYS A O 1
ATOM 1482 N N . SER A 1 182 ? 0.168 4.747 -52.763 1.00 32.34 182 SER A N 1
ATOM 1483 C CA . SER A 1 182 ? -1.278 4.552 -52.684 1.00 32.34 182 SER A CA 1
ATOM 1484 C C . SER A 1 182 ? -1.853 5.568 -51.697 1.00 32.34 182 SER A C 1
ATOM 1486 O O . SER A 1 182 ? -1.629 5.471 -50.491 1.00 32.34 182 SER A O 1
ATOM 1488 N N . SER A 1 183 ? -2.572 6.555 -52.225 1.00 32.25 183 SER A N 1
ATOM 1489 C CA . SER A 1 183 ? -3.449 7.444 -51.467 1.00 32.25 183 SER A CA 1
ATOM 1490 C C . SER A 1 183 ? -4.757 6.730 -51.128 1.00 32.25 183 SER A C 1
ATOM 1492 O O . SER A 1 183 ? -5.378 6.136 -52.005 1.00 32.25 183 SER A O 1
ATOM 1494 N N . ILE A 1 184 ? -5.223 6.880 -49.888 1.00 34.19 184 ILE A N 1
ATOM 1495 C CA . ILE A 1 184 ? -6.653 6.854 -49.574 1.00 34.19 184 ILE A CA 1
ATOM 1496 C C . ILE A 1 184 ? -6.965 8.213 -48.938 1.00 34.19 184 ILE A C 1
ATOM 1498 O O . ILE A 1 184 ? -6.473 8.529 -47.858 1.00 34.19 184 ILE A O 1
ATOM 1502 N N . ASN A 1 185 ? -7.718 9.031 -49.672 1.00 32.28 185 ASN A N 1
ATOM 1503 C CA . ASN A 1 185 ? -8.392 10.237 -49.188 1.00 32.28 185 ASN A CA 1
ATOM 1504 C C . ASN A 1 185 ? -9.749 9.848 -48.596 1.00 32.28 185 ASN A C 1
ATOM 1506 O O . ASN A 1 185 ? -10.356 8.921 -49.119 1.00 32.28 185 ASN A O 1
ATOM 1510 N N . LEU A 1 186 ? -10.237 10.619 -47.618 1.00 29.47 186 LEU A N 1
ATOM 1511 C CA . LEU A 1 186 ? -11.650 10.978 -47.370 1.00 29.47 186 LEU A CA 1
ATOM 1512 C C . LEU A 1 186 ? -11.633 12.151 -46.358 1.00 29.47 186 LEU A C 1
ATOM 1514 O O . LEU A 1 186 ? -11.356 11.952 -45.182 1.00 29.47 186 LEU A O 1
ATOM 1518 N N . THR A 1 187 ? -11.492 13.389 -46.846 1.00 30.55 187 THR A N 1
ATOM 1519 C CA . THR A 1 187 ? -12.538 14.437 -46.965 1.00 30.55 187 THR A CA 1
ATOM 1520 C C . THR A 1 187 ? -13.044 15.026 -45.644 1.00 30.55 187 THR A C 1
ATOM 1522 O O . THR A 1 187 ? -13.777 14.378 -44.902 1.00 30.55 187 THR A O 1
ATOM 1525 N N . SER A 1 188 ? -12.719 16.309 -45.441 1.00 31.33 188 SER A N 1
ATOM 1526 C CA . SER A 1 188 ? -13.457 17.268 -44.613 1.00 31.33 188 SER A CA 1
ATOM 1527 C C . SER A 1 188 ? -14.943 17.309 -44.966 1.00 31.33 188 SER A C 1
ATOM 1529 O O . SER A 1 188 ? -15.291 17.212 -46.142 1.00 31.33 188 SER A O 1
ATOM 1531 N N . ASN A 1 189 ? -15.790 17.620 -43.983 1.00 29.05 189 ASN A N 1
ATOM 1532 C CA . ASN A 1 189 ? -16.636 18.803 -44.119 1.00 29.05 189 ASN A CA 1
ATOM 1533 C C . ASN A 1 189 ? -17.189 19.289 -42.777 1.00 29.05 189 ASN A C 1
ATOM 1535 O O . ASN A 1 189 ? -17.634 18.506 -41.940 1.00 29.05 189 ASN A O 1
ATOM 1539 N N . ASP A 1 190 ? -17.156 20.610 -42.645 1.00 30.97 190 ASP A N 1
ATOM 1540 C CA . ASP A 1 190 ? -17.810 21.430 -41.638 1.00 30.97 190 ASP A CA 1
ATOM 1541 C C . ASP A 1 190 ? -19.328 21.200 -41.580 1.00 30.97 190 ASP A C 1
ATOM 1543 O O . ASP A 1 190 ? -19.955 20.887 -42.593 1.00 30.97 190 ASP A O 1
ATOM 1547 N N . ASN A 1 191 ? -19.929 21.440 -40.407 1.00 30.73 191 ASN A N 1
ATOM 1548 C CA . ASN A 1 191 ? -20.966 22.470 -40.239 1.00 30.73 191 ASN A CA 1
ATOM 1549 C C . ASN A 1 191 ? -21.415 22.611 -38.768 1.00 30.73 191 ASN A C 1
ATOM 1551 O O . ASN A 1 191 ? -22.057 21.740 -38.192 1.00 30.73 191 ASN A O 1
ATOM 1555 N N . ASN A 1 192 ? -21.042 23.760 -38.201 1.00 29.59 192 ASN A N 1
ATOM 1556 C CA . ASN A 1 192 ? -21.812 24.698 -37.370 1.00 29.59 192 ASN A CA 1
ATOM 1557 C 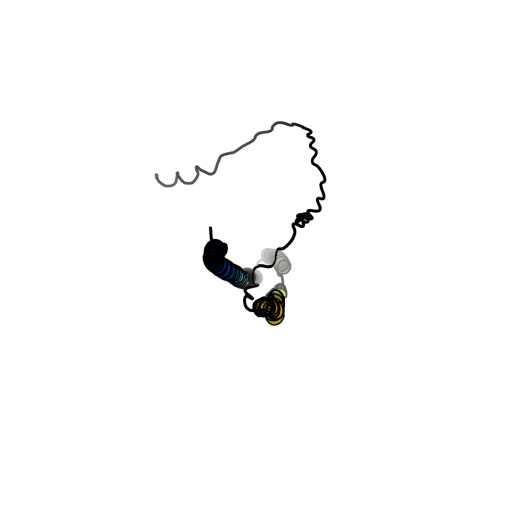C . ASN A 1 192 ? -23.272 24.331 -36.997 1.00 29.59 192 ASN A C 1
ATOM 1559 O O . ASN A 1 192 ? -24.041 23.979 -37.883 1.00 29.59 192 ASN A O 1
ATOM 1563 N N . ILE A 1 193 ? -23.678 24.586 -35.739 1.00 31.69 193 ILE A N 1
ATOM 1564 C CA . ILE A 1 193 ? -24.913 25.322 -35.369 1.00 31.69 193 ILE A CA 1
ATOM 1565 C C . ILE A 1 193 ? -24.846 25.781 -33.893 1.00 31.69 193 ILE A C 1
ATOM 1567 O O . ILE A 1 193 ? -24.601 25.005 -32.971 1.00 31.69 193 ILE A O 1
ATOM 1571 N N . ASN A 1 194 ? -25.114 27.077 -33.716 1.00 28.23 194 ASN A N 1
ATOM 1572 C CA . ASN A 1 194 ? -25.386 27.828 -32.488 1.00 28.23 194 ASN A CA 1
ATOM 1573 C C . ASN A 1 194 ? -26.482 27.223 -31.584 1.00 28.23 194 ASN A C 1
ATOM 1575 O O . ASN A 1 194 ? -27.514 26.791 -32.090 1.00 28.23 194 ASN A O 1
ATOM 1579 N N . ASN A 1 195 ? -26.389 27.445 -30.263 1.00 29.27 195 ASN A N 1
ATOM 1580 C CA . ASN A 1 195 ? -27.373 28.306 -29.588 1.00 29.27 195 ASN A CA 1
ATOM 1581 C C . ASN A 1 195 ? -26.954 28.782 -28.188 1.00 29.27 195 ASN A C 1
ATOM 1583 O O . ASN A 1 195 ? -26.341 28.065 -27.404 1.00 29.27 195 ASN A O 1
ATOM 1587 N N . LYS A 1 196 ? -27.326 30.039 -27.933 1.00 31.58 196 LYS A N 1
ATOM 1588 C CA . LYS A 1 196 ? -27.185 30.823 -26.703 1.00 31.58 196 LYS A CA 1
ATOM 1589 C C . LYS A 1 196 ? -28.055 30.263 -25.571 1.00 31.58 196 LYS A C 1
ATOM 1591 O O . LYS A 1 196 ? -29.139 29.760 -25.844 1.00 31.58 196 LYS A O 1
ATOM 1596 N N . ASN A 1 197 ? -27.640 30.493 -24.323 1.00 30.61 197 ASN A N 1
ATOM 1597 C CA . ASN A 1 197 ? -28.478 31.162 -23.322 1.00 30.61 197 ASN A CA 1
ATOM 1598 C C . ASN A 1 197 ? -27.622 31.765 -22.197 1.00 30.61 197 ASN A C 1
ATOM 1600 O O . ASN A 1 197 ? -26.665 31.166 -21.715 1.00 30.61 197 ASN A O 1
ATOM 1604 N N . GLU A 1 198 ? -27.981 32.998 -21.857 1.00 31.53 198 GLU A N 1
ATOM 1605 C CA . GLU A 1 198 ? -27.384 33.911 -20.886 1.00 31.53 198 GLU A CA 1
ATOM 1606 C C . GLU A 1 198 ? -27.794 33.620 -19.427 1.00 31.53 198 GLU A C 1
ATOM 1608 O O . GLU A 1 198 ? -28.899 33.156 -19.167 1.00 31.53 198 GLU A O 1
ATOM 1613 N N . PHE A 1 199 ? -26.894 34.025 -18.518 1.00 29.92 199 PHE A N 1
ATOM 1614 C CA . PHE A 1 199 ? -27.088 34.607 -17.175 1.00 29.92 199 PHE A CA 1
ATOM 1615 C C . PHE A 1 199 ? -27.918 33.889 -16.093 1.00 29.92 199 PHE A C 1
ATOM 1617 O O . PHE A 1 199 ? -29.136 33.862 -16.177 1.00 29.92 199 PHE A O 1
ATOM 1624 N N . VAL A 1 200 ? -27.260 33.582 -14.958 1.00 32.47 200 VAL A N 1
ATOM 1625 C CA . VAL A 1 200 ? -27.541 34.169 -13.621 1.00 32.47 200 VAL A CA 1
ATOM 1626 C C . VAL A 1 200 ? -26.235 34.206 -12.794 1.00 32.47 200 VAL A C 1
ATOM 1628 O O . VAL A 1 200 ? -25.528 33.208 -12.686 1.00 32.47 200 VAL A O 1
ATOM 1631 N N . LYS A 1 201 ? -25.919 35.382 -12.229 1.00 37.47 201 LYS A N 1
ATOM 1632 C CA . LYS A 1 201 ? -24.883 35.655 -11.208 1.00 37.47 201 LYS A CA 1
ATOM 1633 C C . LYS A 1 201 ? -25.310 35.122 -9.836 1.00 37.47 201 LYS A C 1
ATOM 1635 O O . LYS A 1 201 ? -26.473 35.314 -9.514 1.00 37.47 201 LYS A O 1
ATOM 1640 N N . THR A 1 202 ? -24.359 34.717 -8.989 1.00 31.48 202 THR A N 1
ATOM 1641 C CA . THR A 1 202 ? -24.249 35.157 -7.574 1.00 31.48 202 THR A CA 1
ATOM 1642 C C . THR A 1 202 ? -22.940 34.667 -6.946 1.00 31.48 202 THR A C 1
ATOM 1644 O O . THR A 1 202 ? -22.682 33.472 -7.005 1.00 31.48 202 THR A O 1
ATOM 1647 N N . ALA A 1 203 ? -22.191 35.614 -6.358 1.00 31.98 203 ALA A N 1
ATOM 1648 C CA . ALA A 1 203 ? -21.509 35.591 -5.050 1.00 31.98 203 ALA A CA 1
ATOM 1649 C C . ALA A 1 203 ? -20.652 34.355 -4.662 1.00 31.98 203 ALA A C 1
ATOM 1651 O O . ALA A 1 203 ? -21.093 33.223 -4.761 1.00 31.98 203 ALA A O 1
ATOM 1652 N N . ASP A 1 204 ? -19.446 34.467 -4.112 1.00 37.12 204 ASP A N 1
ATOM 1653 C CA . ASP A 1 204 ? -18.832 35.608 -3.444 1.00 37.12 204 ASP A CA 1
ATOM 1654 C C . ASP A 1 204 ? -17.312 35.396 -3.375 1.00 37.12 204 ASP A C 1
ATOM 1656 O O . ASP A 1 204 ? -16.822 34.330 -2.996 1.00 37.12 204 ASP A O 1
ATOM 1660 N N . GLU A 1 205 ? -16.582 36.438 -3.748 1.00 41.25 205 GLU A N 1
ATOM 1661 C CA . GLU A 1 205 ? -15.148 36.622 -3.546 1.00 41.25 205 GLU A CA 1
ATOM 1662 C C . GLU A 1 205 ? -14.875 36.912 -2.060 1.00 41.25 205 GLU A C 1
ATOM 1664 O O . GLU A 1 205 ? -14.631 38.052 -1.675 1.00 41.25 205 GLU A O 1
ATOM 1669 N N . ASN A 1 206 ? -14.913 35.893 -1.200 1.00 42.50 206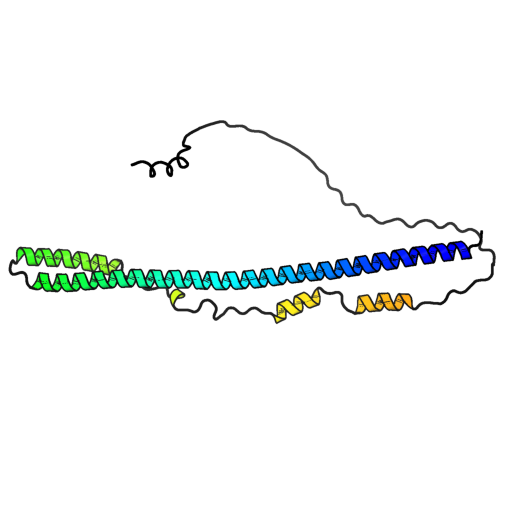 ASN A N 1
ATOM 1670 C CA . ASN A 1 206 ? -14.630 36.075 0.226 1.00 42.50 206 ASN A CA 1
ATOM 1671 C C . ASN A 1 206 ? -13.866 34.887 0.814 1.00 42.50 206 ASN A C 1
ATOM 1673 O O . ASN A 1 206 ? -14.422 34.119 1.584 1.00 42.50 206 ASN A O 1
ATOM 1677 N N . ASP A 1 207 ? -12.579 34.752 0.476 1.00 41.59 207 ASP A N 1
ATOM 1678 C CA . ASP A 1 207 ? -11.632 34.017 1.341 1.00 41.59 207 ASP A CA 1
ATOM 1679 C C . ASP A 1 207 ? -10.150 34.432 1.195 1.00 41.59 207 ASP A C 1
ATOM 1681 O O . ASP A 1 207 ? -9.273 33.861 1.837 1.00 41.59 207 ASP A O 1
ATOM 1685 N N . GLN A 1 208 ? -9.839 35.502 0.448 1.00 44.34 208 GLN A N 1
ATOM 1686 C CA . GLN A 1 208 ? -8.484 36.089 0.413 1.00 44.34 208 GLN A CA 1
ATOM 1687 C C . GLN A 1 208 ? -8.275 37.287 1.363 1.00 44.34 208 GLN A C 1
ATOM 1689 O O . GLN A 1 208 ? -7.240 37.948 1.310 1.00 44.34 208 GLN A O 1
ATOM 1694 N N . MET A 1 209 ? -9.200 37.546 2.297 1.00 43.44 209 MET A N 1
ATOM 1695 C CA . MET A 1 209 ? -9.051 38.579 3.342 1.00 43.44 209 MET A CA 1
ATOM 1696 C C . MET A 1 209 ? -9.280 38.060 4.773 1.00 43.44 209 MET A C 1
ATOM 1698 O O . MET A 1 209 ? -9.721 38.808 5.643 1.00 43.44 209 MET A O 1
ATOM 1702 N N . ARG A 1 210 ? -8.948 36.795 5.065 1.00 48.22 210 ARG A N 1
ATOM 1703 C CA . ARG A 1 210 ? -9.028 36.250 6.438 1.00 48.22 210 ARG A CA 1
ATOM 1704 C C . ARG A 1 210 ? -7.698 35.915 7.110 1.00 48.22 210 ARG A C 1
ATOM 1706 O O . ARG A 1 210 ? -7.694 35.351 8.196 1.00 48.22 210 ARG A O 1
ATOM 1713 N N . GLU A 1 211 ? -6.586 36.379 6.542 1.00 44.28 211 GLU A N 1
ATOM 1714 C CA . GLU A 1 211 ? -5.246 36.217 7.130 1.00 44.28 211 GLU A CA 1
ATOM 1715 C C . GLU A 1 211 ? -4.464 37.546 7.217 1.00 44.28 211 GLU A C 1
ATOM 1717 O O . GLU A 1 211 ? -3.256 37.609 7.014 1.00 44.28 211 GLU A O 1
ATOM 1722 N N . ARG A 1 212 ? -5.160 38.657 7.512 1.00 50.06 212 ARG A N 1
ATOM 1723 C CA . ARG A 1 212 ? -4.531 39.957 7.844 1.00 50.06 212 ARG A CA 1
ATOM 1724 C C . ARG A 1 212 ? -5.156 40.697 9.034 1.00 50.06 212 ARG A C 1
ATOM 1726 O O . ARG A 1 212 ? -4.960 41.896 9.178 1.00 50.06 212 ARG A O 1
ATOM 1733 N N . ALA A 1 213 ? -5.855 39.989 9.922 1.00 53.53 213 ALA A N 1
ATOM 1734 C CA . ALA A 1 213 ? -6.456 40.584 11.123 1.00 53.53 213 ALA A CA 1
ATOM 1735 C C . ALA A 1 213 ? -5.941 40.001 12.454 1.00 53.53 213 ALA A C 1
ATOM 1737 O O . ALA A 1 213 ? -6.590 40.172 13.478 1.00 53.53 213 ALA A O 1
ATOM 1738 N N . HIS A 1 214 ? -4.771 39.347 12.472 1.00 50.94 214 HIS A N 1
ATOM 1739 C CA . HIS A 1 214 ? -4.149 38.867 13.720 1.00 50.94 214 HIS A CA 1
ATOM 1740 C C . HIS A 1 214 ? -2.780 39.484 14.042 1.00 50.94 214 HIS A C 1
ATOM 1742 O O . HIS A 1 214 ? -2.041 38.963 14.870 1.00 50.94 214 HIS A O 1
ATOM 1748 N N . LEU A 1 215 ? -2.464 40.634 13.444 1.00 53.09 215 LEU A N 1
ATOM 1749 C CA . LEU A 1 215 ? -1.287 41.438 13.787 1.00 53.09 215 LEU A CA 1
ATOM 1750 C C . LEU A 1 215 ? -1.664 42.915 13.950 1.00 53.09 215 LEU A C 1
ATOM 1752 O O . LEU A 1 215 ? -1.077 43.779 13.314 1.00 53.09 215 LEU A O 1
ATOM 1756 N N . GLN A 1 216 ? -2.665 43.201 14.786 1.00 48.94 216 GLN A N 1
ATOM 1757 C CA . GLN A 1 216 ? -2.709 44.444 15.568 1.00 48.94 216 GLN A CA 1
ATOM 1758 C C . GLN A 1 216 ? -3.804 44.379 16.638 1.00 48.94 216 GLN A C 1
ATOM 1760 O O . GLN A 1 216 ? -4.913 44.872 16.455 1.00 48.94 216 GLN A O 1
ATOM 1765 N N . CYS A 1 217 ? -3.459 43.743 17.754 1.00 48.38 217 CYS A N 1
ATOM 1766 C CA . CYS A 1 217 ? -3.838 44.125 19.112 1.00 48.38 217 CYS A CA 1
ATOM 1767 C C . CYS A 1 217 ? -2.632 43.805 19.997 1.00 48.38 217 CYS A C 1
ATOM 1769 O O . CYS A 1 217 ? -2.094 42.686 19.837 1.00 48.38 217 CYS A O 1
#

Secondary structure (DSSP, 8-state):
--HHHHHHHHHHHHHHHHHHHHHHHHHHHHHHHHHHHHHHHHHHHHHHHHHHHHHHHHHHHHHHHHHHHHHHHHHHHHHHHHHHHHTT---HHHHHHHHHHHHHHHHHHHHT--PPPGGGSS-SSTT----HHHHHHHHHHHSPPHHHHHHHHHHTTS------------------------------------------------SSSSSSSSS--